Protein AF-A0A2N2XH45-F1 (afdb_monomer_lite)

Secondary structure (DSSP, 8-state):
-HHHHHHHHHHHHHHHHTS---SHHHHHHHHHHHHHHHH-----EEEEETTTTEEEESSHHHHHHHHHHHH--STTHHHHHHHHHHHHHHHHHHHHHHHH-TTS-HHHHHHHHHHSHHHHHTTTSSSHHHHHHHHHHHHHHHHHHHH--TT--S-HHHHHHHHHHHHHHHHTT-GGGGGGHHHHHHTT-

Foldseek 3Di:
DVVLLVVLLVVLQVLLVPDDQPDPQSVQLLVLQVCCQPVVDQSQFGDADVPPRHTQGDRLSNCLNNVQCVVPVDSCRSLNSLSVLLSVLLVVLLVQVCQVCVVDDSSCSSCCSSPPPCCSVQSRGSGLVSVLSSLVSQLVLLLVLLVDVGPRPDPPVCSLVSNVVSLVSNSRRDPCSVVSVVSSVVSVD

Radius of gyration: 17.22 Å; chains: 1; bounding box: 44×32×47 Å

Sequence (189 aa):
MVLILAGLFLFRVVYGLCSEFWFEDELQIYLIGLKYYTTGLWPYYGPDVVYTQTQIPGALQGLLAGGPFIAWAAPESPILLVNILSFGSLCLFGWYISRRFPTFPKWMIYGWLMMAPWTINYGTRVVNPSYVIIFAIPFFVGFIDLYTNKCRLIPRQLVFFVLGLMLTLIMQLHLSWVLLVPFAGYAFL

Structure (mmCIF, N/CA/C/O backbone):
data_AF-A0A2N2XH45-F1
#
_entry.id   AF-A0A2N2XH45-F1
#
loop_
_atom_site.group_PDB
_atom_site.id
_atom_site.type_symbol
_atom_site.label_atom_id
_atom_site.label_alt_id
_atom_site.label_comp_id
_atom_site.label_asym_id
_atom_site.label_entity_id
_atom_site.label_seq_id
_atom_site.pdbx_PDB_ins_code
_atom_site.Cartn_x
_atom_site.Cartn_y
_atom_site.Cartn_z
_atom_site.occupancy
_atom_site.B_iso_or_equiv
_atom_site.auth_seq_id
_atom_site.auth_comp_id
_atom_site.auth_asym_id
_atom_site.auth_atom_id
_atom_site.pdbx_PDB_model_num
ATOM 1 N N . MET A 1 1 ? -19.771 12.477 0.586 1.00 92.56 1 MET A N 1
ATOM 2 C CA . MET A 1 1 ? -18.587 11.619 0.834 1.00 92.56 1 MET A CA 1
ATOM 3 C C . MET A 1 1 ? -18.007 11.071 -0.462 1.00 92.56 1 MET A C 1
ATOM 5 O O . MET A 1 1 ? -16.844 11.325 -0.714 1.00 92.56 1 MET A O 1
ATOM 9 N N . VAL A 1 2 ? -18.796 10.393 -1.303 1.00 94.25 2 VAL A N 1
ATOM 10 C CA . VAL A 1 2 ? -18.315 9.815 -2.577 1.00 94.25 2 VAL A CA 1
ATOM 11 C C . VAL A 1 2 ? -17.605 10.840 -3.468 1.00 94.25 2 VAL A C 1
ATOM 13 O O . VAL A 1 2 ? -16.477 10.595 -3.867 1.00 94.25 2 VAL A O 1
ATOM 16 N N . LEU A 1 3 ? -18.201 12.017 -3.695 1.00 96.44 3 LEU A N 1
ATOM 17 C CA . LEU A 1 3 ? -17.573 13.078 -4.500 1.00 96.44 3 LEU A CA 1
ATOM 18 C C . LEU A 1 3 ? -16.231 13.561 -3.924 1.00 96.44 3 LEU A C 1
ATOM 20 O O . LEU A 1 3 ? -15.294 13.797 -4.675 1.00 96.44 3 LEU A O 1
ATOM 24 N N . ILE A 1 4 ? -16.121 13.656 -2.594 1.00 95.44 4 ILE A N 1
ATOM 25 C CA . ILE A 1 4 ? -14.872 14.040 -1.917 1.00 95.44 4 ILE A CA 1
ATOM 26 C C . ILE A 1 4 ? -13.812 12.961 -2.140 1.00 95.44 4 ILE A C 1
ATOM 28 O O . ILE A 1 4 ? -12.691 13.272 -2.511 1.00 95.44 4 ILE A O 1
ATOM 32 N N . LEU A 1 5 ? -14.174 11.691 -1.949 1.00 97.50 5 LEU A N 1
ATOM 33 C CA . LEU A 1 5 ? -13.270 10.563 -2.162 1.00 97.50 5 LEU A CA 1
ATOM 34 C C . LEU A 1 5 ? -12.813 10.464 -3.621 1.00 97.50 5 LEU A C 1
ATOM 36 O O . LEU A 1 5 ? -11.628 10.265 -3.860 1.00 97.50 5 LEU A O 1
ATOM 40 N N . ALA A 1 6 ? -13.716 10.668 -4.581 1.00 98.00 6 ALA A N 1
ATOM 41 C CA . ALA A 1 6 ? -13.376 10.707 -6.000 1.00 98.00 6 ALA A CA 1
ATOM 42 C C . ALA A 1 6 ? -12.419 11.867 -6.321 1.00 98.00 6 ALA A C 1
ATOM 44 O O . ALA A 1 6 ? -11.404 11.655 -6.976 1.00 98.00 6 ALA A O 1
ATOM 45 N N . GLY A 1 7 ? -12.691 13.071 -5.805 1.00 98.06 7 GLY A N 1
ATOM 46 C CA . GLY A 1 7 ? -11.803 14.224 -5.970 1.00 98.06 7 GLY A CA 1
ATOM 47 C C . GLY A 1 7 ? -10.420 14.002 -5.353 1.00 98.06 7 GLY A C 1
ATOM 48 O O . GLY A 1 7 ? -9.412 14.275 -5.998 1.00 98.06 7 GLY A O 1
ATOM 49 N N . LEU A 1 8 ? -10.357 13.438 -4.142 1.00 97.69 8 LEU A N 1
ATOM 50 C CA . LEU A 1 8 ? -9.101 13.088 -3.472 1.00 97.69 8 LEU A CA 1
ATOM 51 C C . LEU A 1 8 ? -8.324 12.017 -4.240 1.00 97.69 8 LEU A C 1
ATOM 53 O O . LEU A 1 8 ? -7.106 12.116 -4.352 1.00 97.69 8 LEU A O 1
ATOM 57 N N . PHE A 1 9 ? -9.010 11.010 -4.780 1.00 98.12 9 PHE A N 1
ATOM 58 C CA . PHE A 1 9 ? -8.381 9.985 -5.605 1.00 98.12 9 PHE A CA 1
ATOM 59 C C . PHE A 1 9 ? -7.775 10.583 -6.878 1.00 98.12 9 PHE A C 1
ATOM 61 O O . PHE A 1 9 ? -6.593 10.378 -7.138 1.00 98.12 9 PHE A O 1
ATOM 68 N N . LEU A 1 10 ? -8.551 11.374 -7.627 1.00 98.12 10 LEU A N 1
ATOM 69 C CA . LEU A 1 10 ? -8.075 12.042 -8.841 1.00 98.12 10 LEU A CA 1
ATOM 70 C C . LEU A 1 10 ? -6.888 12.959 -8.548 1.00 98.12 10 LEU A C 1
ATOM 72 O O . LEU A 1 10 ? -5.886 12.908 -9.254 1.00 98.12 10 LEU A O 1
ATOM 76 N N . PHE A 1 11 ? -6.968 13.746 -7.476 1.00 97.62 11 PHE A N 1
ATOM 77 C CA . PHE A 1 11 ? -5.871 14.606 -7.047 1.00 97.62 11 PHE A CA 1
ATOM 78 C C . PHE A 1 11 ? -4.594 13.807 -6.753 1.00 97.62 11 PHE A C 1
ATOM 80 O O . PHE A 1 11 ? -3.522 14.176 -7.223 1.00 97.62 11 PHE A O 1
ATOM 87 N N . ARG A 1 12 ? -4.703 12.692 -6.021 1.00 97.06 12 ARG A N 1
ATOM 88 C CA . ARG A 1 12 ? -3.564 11.813 -5.705 1.00 97.06 12 ARG A CA 1
ATOM 89 C C . ARG A 1 12 ? -2.944 11.198 -6.957 1.00 97.06 12 ARG A C 1
ATOM 91 O O . ARG A 1 12 ? -1.725 11.215 -7.087 1.00 97.06 12 ARG A O 1
ATOM 98 N N . VAL A 1 13 ? -3.773 10.728 -7.890 1.00 97.81 13 VAL A N 1
ATOM 99 C CA . VAL A 1 13 ? -3.312 10.189 -9.177 1.00 97.81 13 VAL A CA 1
ATOM 100 C C . VAL A 1 13 ? -2.556 11.254 -9.964 1.00 97.81 13 VAL A C 1
ATOM 102 O O . VAL A 1 13 ? -1.424 11.010 -10.367 1.00 97.81 13 VAL A O 1
ATOM 105 N N . VAL A 1 14 ? -3.133 12.448 -10.133 1.00 97.69 14 VAL A N 1
ATOM 106 C CA . VAL A 1 14 ? -2.471 13.557 -10.839 1.00 97.69 14 VAL A CA 1
ATOM 107 C C . VAL A 1 14 ? -1.159 13.933 -10.150 1.00 97.69 14 VAL A C 1
ATOM 109 O O . VAL A 1 14 ? -0.143 14.082 -10.817 1.00 97.69 14 VAL A O 1
ATOM 112 N N . TYR A 1 15 ? -1.144 14.014 -8.818 1.00 96.81 15 TYR A N 1
ATOM 113 C CA . TYR A 1 15 ? 0.076 14.298 -8.063 1.00 96.81 15 TYR A CA 1
ATOM 114 C C . TYR A 1 15 ? 1.170 13.245 -8.298 1.00 96.81 15 TYR A C 1
ATOM 116 O O . TYR A 1 15 ? 2.330 13.599 -8.503 1.00 96.81 15 TYR A O 1
ATOM 124 N N . GLY A 1 16 ? 0.814 11.957 -8.273 1.00 95.88 16 GLY A N 1
ATOM 125 C CA . GLY A 1 16 ? 1.750 10.862 -8.524 1.00 95.88 16 GLY A CA 1
ATOM 126 C C . GLY A 1 16 ? 2.310 10.891 -9.946 1.00 95.88 16 GLY A C 1
ATOM 127 O O . GLY A 1 16 ? 3.515 10.770 -10.127 1.00 95.88 16 GLY A O 1
ATOM 128 N N . LEU A 1 17 ? 1.453 11.127 -10.945 1.00 96.12 17 LEU A N 1
ATOM 129 C CA . LEU A 1 17 ? 1.849 11.231 -12.356 1.00 96.12 17 LEU A CA 1
ATOM 130 C C . LEU A 1 17 ? 2.740 12.447 -12.642 1.00 96.12 17 LEU A C 1
ATOM 132 O O . LEU A 1 17 ? 3.578 12.395 -13.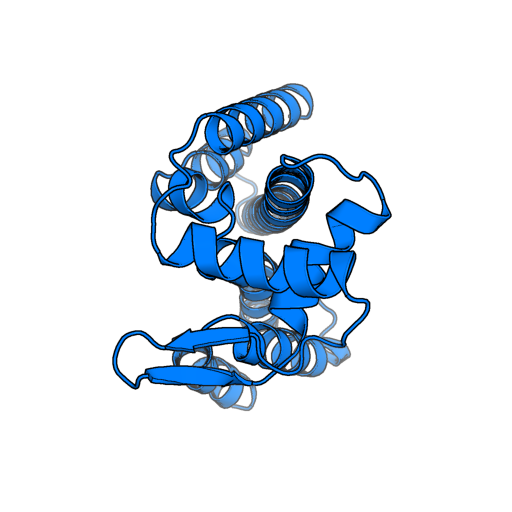536 1.00 96.12 17 LEU A O 1
ATOM 136 N N . CYS A 1 18 ? 2.564 13.537 -11.895 1.00 95.56 18 CYS A N 1
ATOM 137 C CA . CYS A 1 18 ? 3.370 14.752 -12.027 1.00 95.56 18 CYS A CA 1
ATOM 138 C C . CYS A 1 18 ? 4.575 14.797 -11.073 1.00 95.56 18 CYS A C 1
ATOM 140 O O . CYS A 1 18 ? 5.284 15.802 -11.046 1.00 95.56 18 CYS A O 1
ATOM 142 N N . SER A 1 19 ? 4.794 13.761 -10.260 1.00 92.38 19 SER A N 1
ATOM 143 C CA . SER A 1 19 ? 5.944 13.700 -9.359 1.00 92.38 19 SER A CA 1
ATOM 144 C C . SER A 1 19 ? 7.219 13.341 -10.116 1.00 92.38 19 SER A C 1
ATOM 146 O O . SER A 1 19 ? 7.198 12.577 -11.078 1.00 92.38 19 SER A O 1
ATOM 148 N N . GLU A 1 20 ? 8.347 13.864 -9.643 1.00 89.00 20 GLU A N 1
ATOM 149 C CA . GLU A 1 20 ? 9.658 13.436 -10.122 1.00 89.00 20 GLU A CA 1
ATOM 150 C C . GLU A 1 20 ? 9.859 11.936 -9.877 1.00 89.00 20 GLU A C 1
ATOM 152 O O . GLU A 1 20 ? 9.524 11.415 -8.813 1.00 89.00 20 GLU A O 1
ATOM 157 N N . PHE A 1 21 ? 10.407 11.260 -10.883 1.00 87.62 21 PHE A N 1
ATOM 158 C CA . PHE A 1 21 ? 10.578 9.807 -10.915 1.00 87.62 21 PHE A CA 1
ATOM 159 C C . PHE A 1 21 ? 12.060 9.382 -10.972 1.00 87.62 21 PHE A C 1
ATOM 161 O O . PHE A 1 21 ? 12.390 8.207 -10.888 1.00 87.62 21 PHE A O 1
ATOM 168 N N . TRP A 1 22 ? 12.978 10.339 -11.110 1.00 85.44 22 TRP A N 1
ATOM 169 C CA . TRP A 1 22 ? 14.389 10.079 -11.423 1.00 85.44 22 TRP A CA 1
ATOM 170 C C . TRP A 1 22 ? 15.284 9.857 -10.198 1.00 85.44 22 TRP A C 1
ATOM 172 O O . TRP A 1 22 ? 16.506 9.874 -10.320 1.00 85.44 22 TRP A O 1
ATOM 182 N N . PHE A 1 23 ? 14.688 9.670 -9.025 1.00 90.12 23 PHE A N 1
ATOM 183 C CA . PHE A 1 23 ? 15.413 9.306 -7.814 1.00 90.12 23 PHE A CA 1
ATOM 184 C C . PHE A 1 23 ? 15.750 7.808 -7.817 1.00 90.12 23 PHE A C 1
ATOM 186 O O . PHE A 1 23 ? 15.116 7.011 -8.511 1.00 90.12 23 PHE A O 1
ATOM 193 N N . GLU A 1 24 ? 16.787 7.437 -7.064 1.00 90.38 24 GLU A N 1
ATOM 194 C CA . GLU A 1 24 ? 17.351 6.082 -7.082 1.00 90.38 24 GLU A CA 1
ATOM 195 C C . GLU A 1 24 ? 16.318 5.011 -6.694 1.00 90.38 24 GLU A C 1
ATOM 197 O O . GLU A 1 24 ? 16.193 4.008 -7.400 1.00 90.38 24 GLU A O 1
ATOM 202 N N . ASP A 1 25 ? 15.533 5.253 -5.640 1.00 90.75 25 ASP A N 1
ATOM 203 C CA . ASP A 1 25 ? 14.528 4.309 -5.132 1.00 90.75 25 ASP A CA 1
ATOM 204 C C . ASP A 1 25 ? 13.378 4.098 -6.136 1.00 90.75 25 ASP A C 1
ATOM 206 O O . ASP A 1 25 ? 13.019 2.959 -6.457 1.00 90.75 25 ASP A O 1
ATOM 210 N N . GLU A 1 26 ? 12.814 5.190 -6.667 1.00 94.38 26 GLU A N 1
ATOM 211 C CA . GLU A 1 26 ? 11.761 5.179 -7.689 1.00 94.38 26 GLU A CA 1
ATOM 212 C C . GLU A 1 26 ? 12.190 4.382 -8.924 1.00 94.38 26 GLU A C 1
ATOM 214 O O . GLU A 1 26 ? 11.472 3.487 -9.394 1.00 94.38 26 GLU A O 1
ATOM 219 N N . LEU A 1 27 ? 13.381 4.701 -9.440 1.00 94.81 27 LEU A N 1
ATOM 220 C CA . LEU A 1 27 ? 13.924 4.083 -10.638 1.00 94.81 27 LEU A CA 1
ATOM 221 C C . LEU A 1 27 ? 14.171 2.593 -10.411 1.00 94.81 27 LEU A C 1
ATOM 223 O O . LEU A 1 27 ? 13.763 1.764 -11.227 1.00 94.81 27 LEU A O 1
ATOM 227 N N . GLN A 1 28 ? 14.808 2.237 -9.299 1.00 94.69 28 GLN A N 1
ATOM 228 C CA . GLN A 1 28 ? 15.125 0.854 -8.973 1.00 94.69 28 GLN A CA 1
ATOM 229 C C . GLN A 1 28 ? 13.866 -0.009 -8.897 1.00 94.69 28 GLN A C 1
ATOM 231 O O . GLN A 1 28 ? 13.797 -1.054 -9.549 1.00 94.69 28 GLN A O 1
ATOM 236 N N . ILE A 1 29 ? 12.849 0.414 -8.143 1.00 95.75 29 ILE A N 1
ATOM 237 C CA . ILE A 1 29 ? 11.625 -0.380 -7.981 1.00 95.75 29 ILE A CA 1
ATOM 238 C C . ILE A 1 29 ? 10.920 -0.583 -9.311 1.00 95.75 29 ILE A C 1
ATOM 240 O O . ILE A 1 29 ? 10.476 -1.692 -9.630 1.00 95.75 29 ILE A O 1
ATOM 244 N N . TYR A 1 30 ? 10.816 0.485 -10.093 1.00 96.81 30 TYR A N 1
ATOM 245 C CA . TYR A 1 30 ? 10.208 0.415 -11.405 1.00 96.81 30 TYR A CA 1
ATOM 246 C C . TYR A 1 30 ? 10.968 -0.542 -12.326 1.00 96.81 30 TYR A C 1
ATOM 248 O O . TYR A 1 30 ? 10.345 -1.363 -12.997 1.00 96.81 30 TYR A O 1
ATOM 256 N N . LEU A 1 31 ? 12.304 -0.497 -12.324 1.00 96.06 31 LEU A N 1
ATOM 257 C CA . LEU A 1 31 ? 13.139 -1.382 -13.137 1.00 96.06 31 LEU A CA 1
ATOM 258 C C . LEU A 1 31 ? 13.036 -2.849 -12.709 1.00 96.06 31 LEU A C 1
ATOM 260 O O . LEU A 1 31 ? 13.036 -3.719 -13.579 1.00 96.06 31 LEU A O 1
ATOM 264 N N . ILE A 1 32 ? 12.886 -3.147 -11.414 1.00 95.88 32 ILE A N 1
ATOM 265 C CA . ILE A 1 32 ? 12.612 -4.517 -10.944 1.00 95.88 32 ILE A CA 1
ATOM 266 C C . ILE A 1 32 ? 11.303 -5.031 -11.568 1.00 95.88 32 ILE A C 1
ATOM 268 O O . ILE A 1 32 ? 11.266 -6.139 -12.112 1.00 95.88 32 ILE A O 1
ATOM 272 N N . GLY A 1 33 ? 10.243 -4.217 -11.541 1.00 96.88 33 GLY A N 1
ATOM 273 C CA . GLY A 1 33 ? 8.955 -4.552 -12.154 1.00 96.88 33 GLY A CA 1
ATOM 274 C C . GLY A 1 33 ? 9.024 -4.679 -13.678 1.00 96.88 33 GLY A C 1
ATOM 275 O O . GLY A 1 33 ? 8.523 -5.651 -14.248 1.00 96.88 33 GLY A O 1
ATOM 276 N N . LEU A 1 34 ? 9.692 -3.736 -14.345 1.00 97.50 34 LEU A N 1
ATOM 277 C CA . LEU A 1 34 ? 9.867 -3.732 -15.796 1.00 97.50 34 LEU A CA 1
ATOM 278 C C . LEU A 1 34 ? 10.689 -4.936 -16.267 1.00 97.50 34 LEU A C 1
ATOM 280 O O . LEU A 1 34 ? 10.353 -5.551 -17.278 1.00 97.50 34 LEU A O 1
ATOM 284 N N . LYS A 1 35 ? 11.735 -5.319 -15.526 1.00 97.25 35 LYS A N 1
ATOM 285 C CA . LYS A 1 35 ? 12.520 -6.529 -15.795 1.00 97.25 35 LYS A CA 1
ATOM 286 C C . LYS A 1 35 ? 11.642 -7.772 -15.711 1.00 97.25 35 LYS A C 1
ATOM 288 O O . LYS A 1 35 ? 11.673 -8.581 -16.636 1.00 97.25 35 LYS A O 1
ATOM 293 N N . TYR A 1 36 ? 10.849 -7.917 -14.647 1.00 97.00 36 TYR A N 1
ATOM 294 C CA . TYR A 1 36 ? 9.900 -9.029 -14.517 1.00 97.00 36 TYR A CA 1
ATOM 295 C C . TYR A 1 36 ? 8.958 -9.098 -15.729 1.00 97.00 36 TYR A C 1
ATOM 297 O O . TYR A 1 36 ? 8.865 -10.142 -16.372 1.00 97.00 36 TYR A O 1
ATOM 305 N N . TYR A 1 37 ? 8.340 -7.972 -16.096 1.00 97.88 37 TYR A N 1
ATOM 306 C CA . TYR A 1 37 ? 7.407 -7.898 -17.221 1.00 97.88 37 TYR A CA 1
ATOM 307 C C . TYR A 1 37 ? 8.056 -8.224 -18.578 1.00 97.88 37 TYR A C 1
ATOM 309 O O . TYR A 1 37 ? 7.513 -9.005 -19.355 1.00 97.88 37 TYR A O 1
ATOM 317 N N . THR A 1 38 ? 9.224 -7.651 -18.869 1.00 98.00 38 THR A N 1
ATOM 318 C CA . THR A 1 38 ? 9.863 -7.758 -20.195 1.00 98.00 38 THR A CA 1
ATOM 319 C C . THR A 1 38 ? 10.618 -9.064 -20.415 1.00 98.00 38 THR A C 1
ATOM 321 O O . THR A 1 38 ? 10.765 -9.496 -21.555 1.00 98.00 38 THR A O 1
ATOM 324 N N . THR A 1 39 ? 11.107 -9.698 -19.348 1.00 97.50 39 THR A N 1
ATOM 325 C CA . THR A 1 39 ? 11.919 -10.922 -19.453 1.00 97.50 39 THR A CA 1
ATOM 326 C C . THR A 1 39 ? 11.157 -12.188 -19.079 1.00 97.50 39 THR A C 1
ATOM 328 O O . THR A 1 39 ? 11.622 -13.285 -19.378 1.00 97.50 39 THR A O 1
ATOM 331 N N . GLY A 1 40 ? 10.019 -12.063 -18.388 1.00 94.19 40 GLY A N 1
ATOM 332 C CA . GLY A 1 40 ? 9.300 -13.197 -17.803 1.00 94.19 40 GLY A CA 1
ATOM 333 C C . GLY A 1 40 ? 10.053 -13.890 -16.659 1.00 94.19 40 GLY A C 1
ATOM 334 O O . GLY A 1 40 ? 9.588 -14.912 -16.154 1.00 94.19 40 GLY A O 1
ATOM 335 N N . LEU A 1 41 ? 11.211 -13.365 -16.239 1.00 95.69 41 LEU A N 1
ATOM 336 C CA . LEU A 1 41 ? 11.995 -13.924 -15.142 1.00 95.69 41 LEU A CA 1
ATOM 337 C C . LEU A 1 41 ? 11.342 -13.600 -13.803 1.00 95.69 41 LEU A C 1
ATOM 339 O O . LEU A 1 41 ? 11.041 -12.443 -13.514 1.00 95.69 41 LEU A O 1
ATOM 343 N N . TRP A 1 42 ? 11.202 -14.614 -12.952 1.00 96.50 42 TRP A N 1
ATOM 344 C CA . TRP A 1 42 ? 10.680 -14.431 -11.603 1.00 96.50 42 TRP A CA 1
ATOM 345 C C . TRP A 1 42 ? 11.562 -13.461 -10.789 1.00 96.50 42 TRP A C 1
ATOM 347 O O . TRP A 1 42 ? 12.783 -13.653 -10.731 1.00 96.50 42 TRP A O 1
ATOM 357 N N . PRO A 1 43 ? 10.990 -12.428 -10.140 1.00 95.50 43 PRO A N 1
ATOM 358 C CA . PRO A 1 43 ? 11.771 -11.475 -9.365 1.00 95.50 43 PRO A CA 1
ATOM 359 C C . PRO A 1 43 ? 12.095 -12.088 -8.000 1.00 95.50 43 PRO A C 1
ATOM 361 O O . PRO A 1 43 ? 11.337 -11.946 -7.060 1.00 95.50 43 PRO A O 1
ATOM 364 N N . TYR A 1 44 ? 13.199 -12.819 -7.859 1.00 93.38 44 TYR A N 1
ATOM 365 C CA . TYR A 1 44 ? 13.550 -13.447 -6.570 1.00 93.38 44 TYR A CA 1
ATOM 366 C C . TYR A 1 44 ? 13.918 -12.440 -5.466 1.00 93.38 44 TYR A C 1
ATOM 368 O O . TYR A 1 44 ? 13.826 -12.763 -4.278 1.00 93.38 44 TYR A O 1
ATOM 376 N N . TYR A 1 45 ? 14.321 -11.233 -5.862 1.00 93.56 45 TYR A N 1
ATOM 377 C CA . TYR A 1 45 ? 14.790 -10.174 -4.980 1.00 93.56 45 TYR A CA 1
ATOM 378 C C . TYR A 1 45 ? 13.989 -8.891 -5.200 1.00 93.56 45 TYR A C 1
ATOM 380 O O . TYR A 1 45 ? 13.567 -8.581 -6.319 1.00 93.56 45 TYR A O 1
ATOM 388 N N . GLY A 1 46 ? 13.784 -8.174 -4.102 1.00 92.00 46 GLY A N 1
ATOM 389 C CA . GLY A 1 46 ? 13.149 -6.874 -4.031 1.00 92.00 46 GLY A CA 1
ATOM 390 C C . GLY A 1 46 ? 14.170 -5.729 -4.091 1.00 92.00 46 GLY A C 1
ATOM 391 O O . GLY A 1 46 ? 15.217 -5.874 -4.718 1.00 92.00 46 GLY A O 1
ATOM 392 N N . PRO A 1 47 ? 13.853 -4.584 -3.464 1.00 91.25 47 PRO A N 1
ATOM 393 C CA . PRO A 1 47 ? 14.673 -3.371 -3.488 1.00 91.25 47 PRO A CA 1
ATOM 394 C C . PRO A 1 47 ? 16.063 -3.556 -2.891 1.00 91.25 47 PRO A C 1
ATOM 396 O O . PRO A 1 47 ? 16.254 -4.403 -2.008 1.00 91.25 47 PRO A O 1
ATOM 399 N N . ASP A 1 48 ? 17.006 -2.713 -3.311 1.00 90.75 48 ASP A N 1
ATOM 400 C CA . ASP A 1 48 ? 18.334 -2.702 -2.706 1.00 90.75 48 ASP A CA 1
ATOM 401 C C . ASP A 1 48 ? 18.281 -2.046 -1.324 1.00 90.75 48 ASP A C 1
ATOM 403 O O . ASP A 1 48 ? 17.447 -1.197 -1.004 1.00 90.75 48 ASP A O 1
ATOM 407 N N . VAL A 1 49 ? 19.223 -2.448 -0.486 1.00 86.44 49 VAL A N 1
ATOM 408 C CA . VAL A 1 49 ? 19.499 -1.841 0.804 1.00 86.44 49 VAL A CA 1
ATOM 409 C C . VAL A 1 49 ? 20.721 -0.952 0.624 1.00 86.44 49 VAL A C 1
ATOM 411 O O . VAL A 1 49 ? 21.855 -1.436 0.584 1.00 86.44 49 VAL A O 1
ATOM 414 N N . VAL A 1 50 ? 20.470 0.357 0.534 1.00 79.94 50 VAL A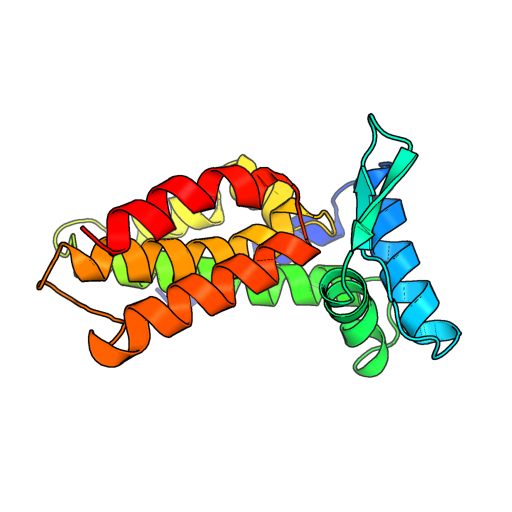 N 1
ATOM 415 C CA . VAL A 1 50 ? 21.460 1.399 0.196 1.00 79.94 50 VAL A CA 1
ATOM 416 C C . VAL A 1 50 ? 22.774 1.242 0.971 1.00 79.94 50 VAL A C 1
ATOM 418 O O . VAL A 1 50 ? 23.857 1.318 0.399 1.00 79.94 50 VAL A O 1
ATOM 421 N N . TYR A 1 51 ? 22.699 0.963 2.274 1.00 77.25 51 TYR A N 1
ATOM 422 C CA . TYR A 1 51 ? 23.874 0.940 3.152 1.00 77.25 51 TYR A CA 1
ATOM 423 C C . TYR A 1 51 ? 24.673 -0.366 3.143 1.00 77.25 51 TYR A C 1
ATOM 425 O O . TYR A 1 51 ? 25.792 -0.387 3.652 1.00 77.25 51 TYR A O 1
ATOM 433 N N . THR A 1 52 ? 24.116 -1.459 2.622 1.00 83.38 52 THR A N 1
ATOM 434 C CA . THR A 1 52 ? 24.747 -2.788 2.698 1.00 83.38 52 THR A CA 1
ATOM 435 C C . THR A 1 52 ? 25.058 -3.388 1.337 1.00 83.38 52 THR A C 1
ATOM 437 O O . THR A 1 52 ? 25.661 -4.454 1.298 1.00 83.38 52 THR A O 1
ATOM 440 N N . GLN A 1 53 ? 24.679 -2.727 0.234 1.00 84.81 53 GLN A N 1
ATOM 441 C CA . GLN A 1 53 ? 24.843 -3.253 -1.131 1.00 84.81 53 GLN A CA 1
ATOM 442 C C . GLN A 1 53 ? 24.225 -4.654 -1.296 1.00 84.81 53 GLN A C 1
ATOM 444 O O . GLN A 1 53 ? 24.719 -5.501 -2.038 1.00 84.81 53 GLN A O 1
ATOM 449 N N . THR A 1 54 ? 23.145 -4.912 -0.561 1.00 90.50 54 THR A N 1
ATOM 450 C CA . THR A 1 54 ? 22.367 -6.154 -0.625 1.00 90.50 54 THR A CA 1
ATOM 451 C C . THR A 1 54 ? 20.959 -5.859 -1.123 1.00 90.50 54 THR A C 1
ATOM 453 O O . THR A 1 54 ? 20.591 -4.701 -1.283 1.00 90.50 54 THR A O 1
ATOM 456 N N . GLN A 1 55 ? 20.152 -6.898 -1.343 1.00 92.12 55 GLN A N 1
ATOM 457 C CA . GLN A 1 55 ? 18.746 -6.763 -1.724 1.00 92.12 55 GLN A CA 1
ATOM 458 C C . GLN A 1 55 ? 17.836 -7.397 -0.678 1.00 92.12 55 GLN A C 1
ATOM 460 O O . GLN A 1 55 ? 18.199 -8.389 -0.035 1.00 92.12 55 GLN A O 1
ATOM 465 N N . ILE A 1 56 ? 16.638 -6.843 -0.523 1.00 94.44 56 ILE A N 1
ATOM 466 C CA . ILE A 1 56 ? 15.592 -7.448 0.301 1.00 94.44 56 ILE A CA 1
ATOM 467 C C . ILE A 1 56 ? 15.121 -8.736 -0.393 1.00 94.44 56 ILE A C 1
ATOM 469 O O . ILE A 1 56 ? 14.800 -8.704 -1.581 1.00 94.44 56 ILE A O 1
ATOM 473 N N . PRO A 1 57 ? 15.071 -9.888 0.295 1.00 93.38 57 PRO A N 1
ATOM 474 C CA . PRO A 1 57 ? 14.599 -11.123 -0.319 1.00 93.38 57 PRO A CA 1
ATOM 475 C C . PRO A 1 57 ? 13.082 -11.092 -0.542 1.00 93.38 57 PRO A C 1
ATOM 477 O O . PRO A 1 57 ? 12.326 -10.646 0.323 1.00 93.38 57 PRO A O 1
ATOM 480 N N . GLY A 1 58 ? 12.632 -11.650 -1.667 1.00 94.44 58 GLY A N 1
ATOM 481 C CA . GLY A 1 58 ? 11.214 -11.840 -1.963 1.00 94.44 58 GLY A CA 1
ATOM 482 C C . GLY A 1 58 ? 10.746 -11.149 -3.238 1.00 94.44 58 GLY A C 1
ATOM 483 O O . GLY A 1 58 ? 11.323 -10.172 -3.706 1.00 94.44 58 GLY A O 1
ATOM 484 N N . ALA A 1 59 ? 9.658 -11.680 -3.793 1.00 97.00 59 ALA A N 1
ATOM 485 C CA . ALA A 1 59 ? 9.168 -11.307 -5.117 1.00 97.00 59 ALA A CA 1
ATOM 486 C C . ALA A 1 59 ? 8.142 -10.186 -5.122 1.00 97.00 59 ALA A C 1
ATOM 488 O O . ALA A 1 59 ? 7.860 -9.602 -6.170 1.00 97.00 59 ALA A O 1
ATOM 489 N N . LEU A 1 60 ? 7.571 -9.883 -3.959 1.00 97.62 60 LEU A N 1
ATOM 490 C CA . LEU A 1 60 ? 6.387 -9.044 -3.875 1.00 97.62 60 LEU A CA 1
ATOM 491 C C . LEU A 1 60 ? 6.587 -7.663 -4.507 1.00 97.62 60 LEU A C 1
ATOM 493 O O . LEU A 1 60 ? 5.699 -7.203 -5.219 1.00 97.62 60 LEU A O 1
ATOM 497 N N . GLN A 1 61 ? 7.745 -7.026 -4.311 1.00 96.94 61 GLN A N 1
ATOM 498 C CA . GLN A 1 61 ? 8.003 -5.714 -4.903 1.00 96.94 61 GLN A CA 1
ATOM 499 C C . GLN A 1 61 ? 7.965 -5.755 -6.436 1.00 96.94 61 GLN A C 1
ATOM 501 O O . GLN A 1 61 ? 7.308 -4.918 -7.052 1.00 96.94 61 GLN A O 1
ATOM 506 N N . GLY A 1 62 ? 8.640 -6.732 -7.049 1.00 96.50 62 GLY A N 1
ATOM 507 C CA . GLY A 1 62 ? 8.662 -6.889 -8.502 1.00 96.50 62 GLY A CA 1
ATOM 508 C C . GLY A 1 62 ? 7.299 -7.263 -9.073 1.00 96.50 62 GLY A C 1
ATOM 509 O O . GLY A 1 62 ? 6.912 -6.749 -10.118 1.00 96.50 62 GLY A O 1
ATOM 510 N N . LEU A 1 63 ? 6.528 -8.087 -8.358 1.00 97.62 63 LEU A N 1
ATOM 511 C CA . LEU A 1 63 ? 5.161 -8.437 -8.751 1.00 97.62 63 LEU A CA 1
ATOM 512 C C . LEU A 1 63 ? 4.213 -7.234 -8.677 1.00 97.62 63 LEU A C 1
ATOM 514 O O . LEU A 1 63 ? 3.405 -7.045 -9.582 1.00 97.62 63 LEU A O 1
ATOM 518 N N . LEU A 1 64 ? 4.314 -6.406 -7.634 1.00 97.75 64 LEU A N 1
ATOM 519 C CA . LEU A 1 64 ? 3.481 -5.210 -7.485 1.00 97.75 64 LEU A C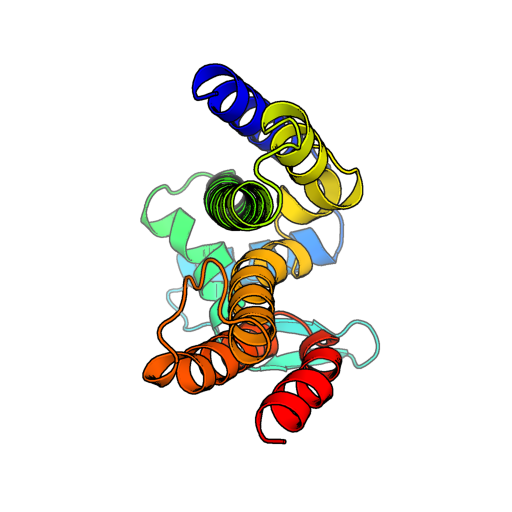A 1
ATOM 520 C C . LEU A 1 64 ? 3.874 -4.112 -8.478 1.00 97.75 64 LEU A C 1
ATOM 522 O O . LEU A 1 64 ? 2.997 -3.482 -9.055 1.00 97.75 64 LEU A O 1
ATOM 526 N N . ALA A 1 65 ? 5.168 -3.902 -8.719 1.00 97.31 65 ALA A N 1
ATOM 527 C CA . ALA A 1 65 ? 5.623 -2.912 -9.691 1.00 97.31 65 ALA A CA 1
ATOM 528 C C . ALA A 1 65 ? 5.401 -3.373 -11.142 1.00 97.31 65 ALA A C 1
ATOM 530 O O . ALA A 1 65 ? 5.071 -2.560 -11.998 1.00 97.31 65 ALA A O 1
ATOM 531 N N . GLY A 1 66 ? 5.574 -4.666 -11.432 1.00 97.31 66 GLY A N 1
ATOM 532 C CA . GLY A 1 66 ? 5.534 -5.199 -12.794 1.00 97.31 66 GLY A CA 1
ATOM 533 C C . GLY A 1 66 ? 4.187 -5.777 -13.234 1.00 97.31 66 GLY A C 1
ATOM 534 O O . GLY A 1 66 ? 3.872 -5.764 -14.421 1.00 97.31 66 GLY A O 1
ATOM 535 N N . GLY A 1 67 ? 3.359 -6.251 -12.299 1.00 96.81 67 GLY A N 1
ATOM 536 C CA . GLY A 1 67 ? 2.019 -6.778 -12.578 1.00 96.81 67 GLY A CA 1
ATOM 537 C C . GLY A 1 67 ? 1.108 -5.828 -13.374 1.00 96.81 67 GLY A C 1
ATOM 538 O O . GLY A 1 67 ? 0.435 -6.298 -14.293 1.00 96.81 67 GLY A O 1
ATOM 539 N N . PRO A 1 68 ? 1.102 -4.507 -13.105 1.00 97.94 68 PRO A N 1
ATOM 540 C CA . PRO A 1 68 ? 0.324 -3.533 -13.872 1.00 97.94 68 PRO A CA 1
ATOM 541 C C . PRO A 1 68 ? 0.613 -3.527 -15.371 1.00 97.94 68 PRO A C 1
ATOM 543 O O . PRO A 1 68 ? -0.329 -3.402 -16.150 1.00 97.94 68 PRO A O 1
ATOM 546 N N . PHE A 1 69 ? 1.865 -3.751 -15.784 1.00 98.25 69 PHE A N 1
ATOM 547 C CA . PHE A 1 69 ? 2.226 -3.78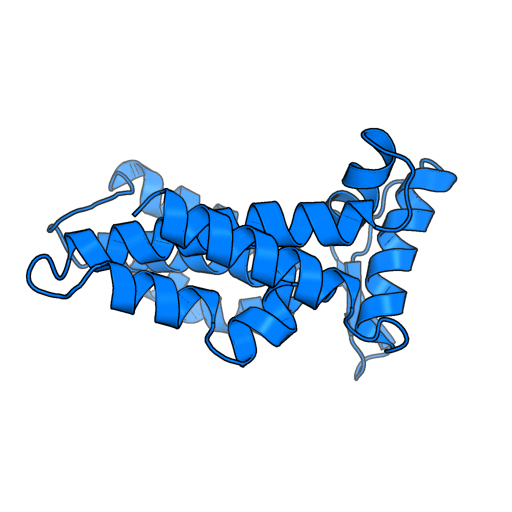5 -17.204 1.00 98.25 69 PHE A CA 1
ATOM 548 C C . PHE A 1 69 ? 1.549 -4.927 -17.966 1.00 98.25 69 PHE A C 1
ATOM 550 O O . PHE A 1 69 ? 1.273 -4.787 -19.154 1.00 98.25 69 PHE A O 1
ATOM 557 N N . ILE A 1 70 ? 1.243 -6.038 -17.287 1.00 96.81 70 ILE A N 1
ATOM 558 C CA . ILE A 1 70 ? 0.531 -7.179 -17.881 1.00 96.81 70 ILE A CA 1
ATOM 559 C C . ILE A 1 70 ? -0.905 -6.780 -18.240 1.00 96.81 70 ILE A C 1
ATOM 561 O O . ILE A 1 70 ? -1.422 -7.187 -19.278 1.00 96.81 70 ILE A O 1
ATOM 565 N N . ALA A 1 71 ? -1.553 -5.984 -17.386 1.00 96.06 71 ALA A N 1
ATOM 566 C CA . ALA A 1 71 ? -2.907 -5.496 -17.632 1.00 96.06 71 ALA A CA 1
ATOM 567 C C . ALA A 1 71 ? -2.921 -4.334 -18.636 1.00 96.06 71 ALA A C 1
ATOM 569 O O . ALA A 1 71 ? -3.808 -4.255 -19.484 1.00 96.06 71 ALA A O 1
ATOM 570 N N . TRP A 1 72 ? -1.946 -3.429 -18.534 1.00 98.00 72 TRP A N 1
ATOM 571 C CA . TRP A 1 72 ? -1.812 -2.274 -19.408 1.00 98.00 72 TRP A CA 1
ATOM 572 C C . TRP A 1 72 ? -0.344 -1.862 -19.529 1.00 98.00 72 TRP A C 1
ATOM 574 O O . TRP A 1 72 ? 0.239 -1.313 -18.597 1.00 98.00 72 TRP A O 1
ATOM 584 N N . ALA A 1 73 ? 0.245 -2.098 -20.701 1.00 97.06 73 ALA A N 1
ATOM 585 C CA . ALA A 1 73 ? 1.662 -1.871 -20.992 1.00 97.06 73 ALA A CA 1
ATOM 586 C C . ALA A 1 73 ? 2.027 -0.384 -21.193 1.00 97.06 73 ALA A C 1
ATOM 588 O O . ALA A 1 73 ? 2.723 -0.027 -22.141 1.00 97.06 73 ALA A O 1
ATOM 589 N N . ALA A 1 74 ? 1.533 0.490 -20.319 1.00 97.69 74 ALA A N 1
ATOM 590 C CA . ALA A 1 74 ? 1.882 1.903 -20.273 1.00 97.69 74 ALA A CA 1
ATOM 591 C C . ALA A 1 74 ? 2.843 2.185 -19.107 1.00 97.69 74 ALA A C 1
ATOM 593 O O . ALA A 1 74 ? 2.724 1.537 -18.056 1.00 97.69 74 ALA A O 1
ATOM 594 N N . PRO A 1 75 ? 3.770 3.151 -19.256 1.00 95.62 75 PRO A N 1
ATOM 595 C CA . PRO A 1 75 ? 4.742 3.483 -18.216 1.00 95.62 75 PRO A CA 1
ATOM 596 C C . PRO A 1 75 ? 4.087 3.969 -16.915 1.00 95.62 75 PRO A C 1
ATOM 598 O O . PRO A 1 75 ? 4.614 3.752 -15.831 1.00 95.62 75 PRO A O 1
ATOM 601 N N . GLU A 1 76 ? 2.898 4.560 -16.988 1.00 96.88 76 GLU A N 1
ATOM 602 C CA . GLU A 1 76 ? 2.150 5.060 -15.833 1.00 96.88 76 GLU A CA 1
ATOM 603 C C . GLU A 1 76 ? 1.460 3.949 -15.027 1.00 96.88 76 GLU A C 1
ATOM 605 O O . GLU A 1 76 ? 1.008 4.184 -13.902 1.00 96.88 76 GLU A O 1
ATOM 610 N N . SER A 1 77 ? 1.350 2.734 -15.574 1.00 97.62 77 SER A N 1
ATOM 611 C CA . SER A 1 77 ? 0.562 1.656 -14.965 1.00 97.62 77 SER A CA 1
ATOM 612 C C . SER A 1 77 ? 0.973 1.301 -13.521 1.00 97.62 77 SER A C 1
ATOM 614 O O . SER A 1 77 ? 0.064 1.111 -12.701 1.00 97.62 77 SER A O 1
ATOM 616 N N . PRO A 1 78 ? 2.266 1.298 -13.119 1.00 96.94 78 PRO A N 1
ATOM 617 C CA . PRO A 1 78 ? 2.639 1.040 -11.726 1.00 96.94 78 PRO A CA 1
ATOM 618 C C . PRO A 1 78 ? 2.225 2.176 -10.786 1.00 96.94 78 PRO A C 1
ATOM 620 O O . PRO A 1 78 ? 1.776 1.921 -9.668 1.00 96.94 78 PRO A O 1
ATOM 623 N N . ILE A 1 79 ? 2.295 3.429 -11.253 1.00 96.75 79 ILE A N 1
ATOM 624 C CA . ILE A 1 79 ? 1.853 4.610 -10.494 1.00 96.75 79 ILE A CA 1
ATOM 625 C C . ILE A 1 79 ? 0.347 4.516 -10.232 1.00 96.75 79 ILE A C 1
ATOM 627 O O . ILE A 1 79 ? -0.107 4.749 -9.106 1.00 96.75 79 ILE A O 1
ATOM 631 N N . LEU A 1 80 ? -0.436 4.129 -11.244 1.00 97.81 80 LEU A N 1
ATOM 632 C CA . LEU A 1 80 ? -1.877 3.939 -11.087 1.00 97.81 80 LEU A CA 1
ATOM 633 C C . LEU A 1 80 ? -2.199 2.834 -10.081 1.00 97.81 80 LEU A C 1
ATOM 635 O O . LEU A 1 80 ? -3.036 3.053 -9.204 1.00 97.81 80 LEU A O 1
ATOM 639 N N . LEU A 1 81 ? -1.523 1.680 -10.156 1.00 97.69 81 LEU A N 1
ATOM 640 C CA . LEU A 1 81 ? -1.747 0.601 -9.192 1.00 97.69 81 LEU A CA 1
ATOM 641 C C . LEU A 1 81 ? -1.441 1.062 -7.765 1.00 97.69 81 LEU A C 1
ATOM 643 O O . LEU A 1 81 ? -2.268 0.853 -6.877 1.00 97.69 81 LEU A O 1
ATOM 647 N N . VAL A 1 82 ? -0.294 1.713 -7.538 1.00 96.94 82 VAL A N 1
ATOM 648 C CA . VAL A 1 82 ? 0.064 2.247 -6.214 1.00 96.94 82 VAL A CA 1
ATOM 649 C C . VAL A 1 82 ? -1.025 3.173 -5.699 1.00 96.94 82 VAL A C 1
ATOM 651 O O . VAL A 1 82 ? -1.457 3.026 -4.558 1.00 96.94 82 VAL A O 1
ATOM 654 N N . ASN A 1 83 ? -1.508 4.094 -6.533 1.00 97.75 83 ASN A N 1
ATOM 655 C CA . ASN A 1 83 ? -2.557 5.026 -6.136 1.00 97.75 83 ASN A CA 1
ATOM 656 C C . ASN A 1 83 ? -3.872 4.313 -5.811 1.00 97.75 83 ASN A C 1
ATOM 658 O O . ASN A 1 83 ? -4.519 4.677 -4.833 1.00 97.75 83 ASN A O 1
ATOM 662 N N . ILE A 1 84 ? -4.256 3.285 -6.569 1.00 97.88 84 ILE A N 1
ATOM 663 C CA . ILE A 1 84 ? -5.457 2.480 -6.297 1.00 97.88 84 ILE A CA 1
ATOM 664 C C . ILE A 1 84 ? -5.321 1.743 -4.961 1.00 97.88 84 ILE A C 1
ATOM 666 O O . ILE A 1 84 ? -6.209 1.836 -4.109 1.00 97.88 84 ILE A O 1
ATOM 670 N N . LEU A 1 85 ? -4.211 1.032 -4.752 1.00 98.00 85 LEU A N 1
ATOM 671 C CA . LEU A 1 85 ? -4.005 0.219 -3.554 1.00 98.00 85 LEU A CA 1
ATOM 672 C C . LEU A 1 85 ? -3.817 1.082 -2.302 1.00 98.00 85 LEU A C 1
ATOM 674 O O . LEU A 1 85 ? -4.430 0.809 -1.266 1.00 98.00 85 LEU A O 1
ATOM 678 N N . SER A 1 86 ? -3.016 2.147 -2.388 1.00 97.56 86 SER A N 1
ATOM 679 C CA . SER A 1 86 ? -2.798 3.062 -1.266 1.00 97.56 86 SER A CA 1
ATOM 680 C C . SER A 1 86 ? -4.082 3.807 -0.912 1.00 97.56 86 SER A C 1
ATOM 682 O O . SER A 1 86 ? -4.433 3.888 0.265 1.00 97.56 86 SER A O 1
ATOM 684 N N . PHE A 1 87 ? -4.846 4.272 -1.905 1.00 97.88 87 PHE A N 1
ATOM 685 C CA . PHE A 1 87 ? -6.145 4.900 -1.680 1.00 97.88 87 PHE A CA 1
ATOM 686 C C . PHE A 1 87 ? -7.142 3.932 -1.039 1.00 97.88 87 PHE A C 1
ATOM 688 O O . PHE A 1 87 ? -7.820 4.305 -0.082 1.00 97.88 87 PHE A O 1
ATOM 695 N N . GLY A 1 88 ? -7.209 2.683 -1.509 1.00 97.81 88 GLY A N 1
ATOM 696 C CA . GLY A 1 88 ? -8.053 1.649 -0.909 1.00 97.81 88 GLY A CA 1
ATOM 697 C C . GLY A 1 88 ? -7.697 1.393 0.558 1.00 97.81 88 GLY A C 1
ATOM 698 O O . GLY A 1 88 ? -8.575 1.399 1.424 1.00 97.81 88 GLY A O 1
ATOM 699 N N . SER A 1 89 ? -6.403 1.263 0.855 1.00 97.62 89 SER A N 1
ATOM 700 C CA . SER A 1 89 ? -5.901 1.068 2.218 1.00 97.62 89 SER A CA 1
ATOM 701 C C . SER A 1 89 ? -6.206 2.267 3.130 1.00 97.62 89 SER A C 1
ATOM 703 O O . SER A 1 89 ? -6.715 2.118 4.241 1.00 97.62 89 SER A O 1
ATOM 705 N N . LEU A 1 90 ? -6.018 3.492 2.640 1.00 97.81 90 LEU A N 1
ATOM 706 C CA . LEU A 1 90 ? -6.373 4.708 3.378 1.00 97.81 90 LEU A CA 1
ATOM 707 C C . LEU A 1 90 ? -7.887 4.859 3.557 1.00 97.81 90 LEU A C 1
ATOM 709 O O . LEU A 1 90 ? -8.336 5.355 4.591 1.00 97.81 90 LEU A O 1
ATOM 713 N N . CYS A 1 91 ? -8.692 4.406 2.593 1.00 97.75 91 CYS A N 1
ATOM 714 C CA . CYS A 1 91 ? -10.144 4.378 2.734 1.00 97.75 91 CYS A CA 1
ATOM 715 C C . CYS A 1 91 ? -10.579 3.415 3.840 1.00 97.75 91 CYS A C 1
ATOM 717 O O . CYS A 1 91 ? -11.444 3.769 4.648 1.00 97.75 91 CYS A O 1
ATOM 719 N N . LEU A 1 92 ? -9.956 2.233 3.897 1.00 97.25 92 LEU A N 1
ATOM 720 C CA . LEU A 1 92 ? -10.146 1.262 4.971 1.00 97.25 92 LEU A CA 1
ATOM 721 C C . LEU A 1 92 ? -9.810 1.888 6.328 1.00 97.25 92 LEU A C 1
ATOM 723 O O . LEU A 1 92 ? -10.605 1.796 7.265 1.00 97.25 92 LEU A O 1
ATOM 727 N N . PHE A 1 93 ? -8.677 2.586 6.418 1.00 97.38 93 PHE A N 1
ATOM 728 C CA . PHE A 1 93 ? -8.257 3.227 7.659 1.00 97.38 93 PHE A CA 1
ATOM 729 C C . PHE A 1 93 ? -9.184 4.373 8.074 1.00 97.38 93 PHE A C 1
ATOM 731 O O . PHE A 1 93 ? -9.618 4.439 9.225 1.00 97.38 93 PHE A O 1
ATOM 738 N N . GLY A 1 94 ? -9.570 5.236 7.133 1.00 97.12 94 GLY A N 1
ATOM 739 C CA . GLY A 1 94 ? -10.515 6.322 7.385 1.00 97.12 94 GLY A CA 1
ATOM 740 C C . GLY A 1 94 ? -11.886 5.811 7.825 1.00 97.12 94 GLY A C 1
ATOM 741 O O . GLY A 1 94 ? -12.494 6.370 8.742 1.00 97.12 94 GLY A O 1
ATOM 742 N N . TRP A 1 95 ? -12.351 4.706 7.238 1.00 96.06 95 TRP A N 1
ATOM 743 C CA . TRP A 1 95 ? -13.585 4.040 7.653 1.00 96.06 95 TRP A CA 1
ATOM 744 C C . TRP A 1 95 ? -13.466 3.481 9.072 1.00 96.06 95 TRP A C 1
ATOM 746 O O . TRP A 1 95 ? -14.351 3.701 9.902 1.00 96.06 95 TRP A O 1
ATOM 756 N N . TYR A 1 96 ? -12.350 2.814 9.367 1.00 96.56 96 TYR A N 1
ATOM 757 C CA . TYR A 1 96 ? -12.067 2.241 10.676 1.00 96.56 96 TYR A CA 1
ATOM 758 C C . TYR A 1 96 ? -12.034 3.309 11.778 1.00 96.56 96 TYR A C 1
ATOM 760 O O . TYR A 1 96 ? -12.730 3.181 12.789 1.00 96.56 96 TYR A O 1
ATOM 768 N N . ILE A 1 97 ? -11.317 4.414 11.552 1.00 95.88 97 ILE A N 1
ATOM 769 C CA . ILE A 1 97 ? -11.277 5.563 12.469 1.00 95.88 97 ILE A CA 1
ATOM 770 C C . ILE A 1 97 ? -12.679 6.159 12.633 1.00 95.88 97 ILE A C 1
ATOM 772 O O . ILE A 1 97 ? -13.124 6.377 13.758 1.00 95.88 97 ILE A O 1
ATOM 776 N N . SER A 1 98 ? -13.416 6.354 11.535 1.00 95.81 98 SER A N 1
ATOM 777 C CA . SER A 1 98 ? -14.775 6.915 11.574 1.00 95.81 98 SER A CA 1
ATOM 778 C C . SER A 1 98 ? -15.751 6.069 12.399 1.00 95.81 98 SER A C 1
ATOM 780 O O . SER A 1 98 ? -16.688 6.610 12.981 1.00 95.81 98 SER A O 1
ATOM 782 N N . ARG A 1 99 ? -15.563 4.742 12.460 1.00 94.00 99 ARG A N 1
ATOM 783 C CA . ARG A 1 99 ? -16.371 3.862 13.323 1.00 94.00 99 ARG A CA 1
ATOM 784 C C . ARG A 1 99 ? -16.008 3.981 14.798 1.00 94.00 99 ARG A C 1
ATOM 786 O O . ARG A 1 99 ? -16.880 3.825 15.648 1.00 94.00 99 ARG A O 1
ATOM 793 N N . ARG A 1 100 ? -14.738 4.234 15.111 1.00 92.56 100 ARG A N 1
ATOM 794 C CA . ARG A 1 100 ? -14.264 4.399 16.493 1.00 92.56 100 ARG A CA 1
ATOM 795 C C . ARG A 1 100 ? -14.589 5.772 17.067 1.00 92.56 100 ARG A C 1
ATOM 797 O O . ARG A 1 100 ? -14.873 5.870 18.256 1.00 92.56 100 ARG A O 1
ATOM 804 N N . PHE A 1 101 ? -14.607 6.794 16.218 1.00 93.50 101 PHE A N 1
ATOM 805 C CA . PHE A 1 101 ? -14.880 8.181 16.588 1.00 93.50 101 PHE A CA 1
ATOM 806 C C . PHE A 1 101 ? -16.093 8.714 15.808 1.00 93.50 101 PHE A C 1
ATOM 808 O O . PHE A 1 101 ? -15.937 9.565 14.932 1.00 93.50 101 PHE A O 1
ATOM 815 N N . PRO A 1 102 ? -17.316 8.222 16.097 1.00 93.75 102 PRO A N 1
ATOM 816 C CA . PRO A 1 102 ? -18.509 8.531 15.301 1.00 93.75 102 PRO A CA 1
ATOM 817 C C . PRO A 1 102 ? -18.926 10.006 15.353 1.00 93.75 102 PRO A C 1
ATOM 819 O O . PRO A 1 102 ? -19.624 10.472 14.457 1.00 93.75 102 PRO A O 1
ATOM 822 N N . THR A 1 103 ? -18.507 10.741 16.385 1.00 96.12 103 THR A N 1
ATOM 823 C CA . THR A 1 103 ? -18.770 12.179 16.539 1.00 96.12 103 THR A CA 1
ATOM 824 C C . THR A 1 103 ? -17.844 13.048 15.691 1.00 96.12 103 THR A C 1
ATOM 826 O O . THR A 1 103 ? -18.129 14.225 15.484 1.00 96.12 103 THR A O 1
ATOM 829 N N . PHE A 1 104 ? -16.735 12.495 15.196 1.00 96.75 104 PHE A N 1
ATOM 830 C CA . PHE A 1 104 ? -15.733 13.262 14.474 1.00 96.75 104 PHE A CA 1
ATOM 831 C C . PHE A 1 104 ? -16.103 13.390 12.985 1.00 96.75 104 PHE A C 1
ATOM 833 O O . PHE A 1 104 ? -16.535 12.408 12.368 1.00 96.75 104 PHE A O 1
ATOM 840 N N . PRO A 1 105 ? -15.933 14.569 12.355 1.00 97.00 105 PRO A N 1
ATOM 841 C CA . PRO A 1 105 ? -16.330 14.760 10.965 1.00 97.00 105 PRO A CA 1
ATOM 842 C C . PRO A 1 105 ? -15.538 13.860 10.010 1.00 97.00 105 PRO A C 1
ATOM 844 O O . PRO A 1 105 ? -14.331 14.022 9.824 1.00 97.00 105 PRO A O 1
ATOM 847 N N . LYS A 1 106 ? -16.234 12.935 9.337 1.00 96.75 106 LYS A N 1
ATOM 848 C CA . LYS A 1 106 ? -15.606 11.976 8.411 1.00 96.75 106 LYS A CA 1
ATOM 849 C C . LYS A 1 106 ? -14.786 12.668 7.321 1.00 96.75 106 LYS A C 1
ATOM 851 O O . LYS A 1 106 ? -13.703 12.205 6.996 1.00 96.75 106 LYS A O 1
ATOM 856 N N . TRP A 1 107 ? -15.275 13.779 6.765 1.00 96.12 107 TRP A N 1
ATOM 857 C CA . TRP A 1 107 ? -14.566 14.497 5.698 1.00 96.12 107 TRP A CA 1
ATOM 858 C C . TRP A 1 107 ? -13.180 14.976 6.150 1.00 96.12 107 TRP A C 1
ATOM 860 O O . TRP A 1 107 ? -12.257 14.962 5.345 1.00 96.12 107 TRP A O 1
ATOM 870 N N . MET A 1 108 ? -13.021 15.322 7.432 1.00 97.06 108 MET A N 1
ATOM 871 C CA . MET A 1 108 ? -11.742 15.745 7.993 1.00 97.06 108 MET A CA 1
ATOM 872 C C . MET A 1 108 ? -10.803 14.552 8.190 1.00 97.06 108 MET A C 1
ATOM 874 O O . MET A 1 108 ? -9.625 14.660 7.875 1.00 97.06 108 MET A O 1
ATOM 878 N N . ILE A 1 109 ? -11.328 13.394 8.616 1.00 97.62 109 ILE A N 1
ATOM 879 C CA . ILE A 1 109 ? -10.560 12.138 8.704 1.00 97.62 109 ILE A CA 1
ATOM 880 C C . ILE A 1 109 ? -10.013 11.763 7.326 1.00 97.62 109 ILE A C 1
ATOM 882 O O . ILE A 1 109 ? -8.807 11.612 7.160 1.00 97.62 109 ILE A O 1
ATOM 886 N N . TYR A 1 110 ? -10.891 11.628 6.329 1.00 97.81 110 TYR A N 1
ATOM 887 C CA . TYR A 1 110 ? -10.478 11.236 4.981 1.00 97.81 110 TYR A CA 1
ATOM 888 C C . TYR A 1 110 ? -9.600 12.302 4.322 1.00 97.81 110 TYR A C 1
ATOM 890 O O . TYR A 1 110 ? -8.593 11.953 3.719 1.00 97.81 110 TYR A O 1
ATOM 898 N N . GLY A 1 111 ? -9.935 13.588 4.464 1.00 97.31 111 GLY A N 1
ATOM 899 C CA . GLY A 1 111 ? -9.128 14.684 3.931 1.00 97.31 111 GLY A CA 1
ATOM 900 C C . GLY A 1 111 ? -7.712 14.679 4.503 1.00 97.31 111 GLY A C 1
ATOM 901 O O . GLY A 1 111 ? -6.752 14.714 3.741 1.00 97.31 111 GLY A O 1
ATOM 902 N N . TRP A 1 112 ? -7.575 14.544 5.825 1.00 97.25 112 TRP A N 1
ATOM 903 C CA . TRP A 1 112 ? -6.271 14.463 6.477 1.00 97.25 112 TRP A CA 1
ATOM 904 C C . TRP A 1 112 ? -5.480 13.232 6.034 1.00 97.25 112 TRP A C 1
ATOM 906 O O . TRP A 1 112 ? -4.348 13.368 5.584 1.00 97.25 112 TRP A O 1
ATOM 916 N N . LEU A 1 113 ? -6.075 12.037 6.100 1.00 97.06 113 LEU A N 1
ATOM 917 C CA . LEU A 1 113 ? -5.384 10.803 5.717 1.00 97.06 113 LEU A CA 1
ATOM 918 C C . LEU A 1 113 ? -4.921 10.827 4.259 1.00 97.06 113 LEU A C 1
ATOM 920 O O . LEU A 1 113 ? -3.822 10.383 3.963 1.00 97.06 113 LEU A O 1
ATOM 924 N N . MET A 1 114 ? -5.741 11.349 3.348 1.00 96.38 114 MET A N 1
ATOM 925 C CA . MET A 1 114 ? -5.431 11.346 1.917 1.00 96.38 114 MET A CA 1
ATOM 926 C C . MET A 1 114 ? -4.471 12.459 1.504 1.00 96.38 114 MET A C 1
ATOM 928 O O . MET A 1 114 ? -3.803 12.301 0.478 1.00 96.38 114 MET A O 1
ATOM 932 N N . MET A 1 115 ? -4.417 13.560 2.266 1.00 96.00 115 MET A N 1
ATOM 933 C CA . MET A 1 115 ? -3.643 14.755 1.917 1.00 96.00 115 MET A CA 1
ATOM 934 C C . MET A 1 115 ? -2.465 15.063 2.840 1.00 96.00 115 MET A C 1
ATOM 936 O O . MET A 1 115 ? -1.727 16.011 2.581 1.00 96.00 115 MET A O 1
ATOM 940 N N . ALA A 1 116 ? -2.259 14.292 3.909 1.00 96.62 116 ALA A N 1
ATOM 941 C CA . ALA A 1 116 ? -1.090 14.471 4.756 1.00 96.62 116 ALA A CA 1
ATOM 942 C C . ALA A 1 116 ? 0.191 14.411 3.895 1.00 96.62 116 ALA A C 1
ATOM 944 O O . ALA A 1 116 ? 0.291 13.513 3.049 1.00 96.62 116 ALA A O 1
ATOM 945 N N . PRO A 1 117 ? 1.178 15.310 4.097 1.00 94.38 117 PRO A N 1
ATOM 946 C CA . PRO A 1 117 ? 2.315 15.456 3.186 1.00 94.38 117 PRO A CA 1
ATOM 947 C C . PRO A 1 117 ? 3.053 14.146 2.903 1.00 94.38 117 PRO A C 1
ATOM 949 O O . PRO A 1 117 ? 3.328 13.827 1.753 1.00 94.38 117 PRO A O 1
ATOM 952 N N . TRP A 1 118 ? 3.288 13.333 3.934 1.00 92.19 118 TRP A N 1
ATOM 953 C CA . TRP A 1 118 ? 3.922 12.019 3.794 1.00 92.19 118 TRP A CA 1
ATOM 954 C C . TRP A 1 118 ? 3.050 11.006 3.039 1.00 92.19 118 TRP A C 1
ATOM 956 O O . TRP A 1 118 ? 3.568 10.140 2.345 1.00 92.19 118 TRP A O 1
ATOM 966 N N . THR A 1 119 ? 1.725 11.106 3.141 1.00 94.12 119 THR A N 1
ATOM 967 C CA . THR A 1 119 ? 0.801 10.156 2.502 1.00 94.12 119 THR A CA 1
ATOM 968 C C . THR A 1 119 ? 0.564 10.481 1.032 1.00 94.12 119 THR A C 1
ATOM 970 O O . THR A 1 119 ? 0.296 9.580 0.232 1.00 94.12 119 THR A O 1
ATOM 973 N N . ILE A 1 120 ? 0.649 11.758 0.661 1.00 93.81 120 ILE A N 1
ATOM 974 C CA . ILE A 1 120 ? 0.733 12.161 -0.741 1.00 93.81 120 ILE A CA 1
ATOM 975 C C . ILE A 1 120 ? 2.114 11.795 -1.288 1.00 93.81 120 ILE A C 1
ATOM 977 O O . ILE A 1 120 ? 2.187 11.075 -2.275 1.00 93.81 120 ILE A O 1
ATOM 981 N N . ASN A 1 121 ? 3.194 12.252 -0.649 1.00 90.94 121 ASN A N 1
ATOM 982 C CA . ASN A 1 121 ? 4.542 12.126 -1.199 1.00 90.94 121 ASN A CA 1
ATOM 983 C C . ASN A 1 121 ? 4.939 10.656 -1.387 1.00 90.94 121 ASN A C 1
ATOM 985 O O . ASN A 1 121 ? 5.185 10.237 -2.511 1.00 90.94 121 ASN A O 1
ATOM 989 N N . TYR A 1 122 ? 4.881 9.848 -0.326 1.00 89.31 122 TYR A N 1
ATOM 990 C CA . TYR A 1 122 ? 5.198 8.429 -0.447 1.00 89.31 122 TYR A CA 1
ATOM 991 C C . TYR A 1 122 ? 4.043 7.681 -1.112 1.00 89.31 122 TYR A C 1
ATOM 993 O O . TYR A 1 122 ? 4.213 7.086 -2.162 1.00 89.31 122 TYR A O 1
ATOM 1001 N N . GLY A 1 123 ? 2.816 7.780 -0.595 1.00 92.81 123 GLY A N 1
ATOM 1002 C CA . GLY A 1 123 ? 1.698 6.928 -1.029 1.00 92.81 123 GLY A CA 1
ATOM 1003 C C . GLY A 1 123 ? 1.205 7.084 -2.479 1.00 92.81 123 GLY A C 1
ATOM 1004 O O . GLY A 1 123 ? 0.245 6.404 -2.841 1.00 92.81 123 GLY A O 1
ATOM 1005 N N . THR A 1 124 ? 1.789 7.962 -3.297 1.00 95.19 124 THR A N 1
ATOM 1006 C CA . THR A 1 124 ? 1.426 8.145 -4.717 1.00 95.19 124 THR A CA 1
ATOM 1007 C C . THR A 1 124 ? 2.556 7.806 -5.695 1.00 95.19 124 THR A C 1
ATOM 1009 O O . THR A 1 124 ? 2.332 7.858 -6.903 1.00 95.19 124 THR A O 1
ATOM 1012 N N . ARG A 1 125 ? 3.743 7.433 -5.194 1.00 95.00 125 ARG A N 1
ATOM 1013 C CA . ARG A 1 125 ? 4.958 7.177 -5.987 1.00 95.00 125 ARG A CA 1
ATOM 1014 C C . ARG A 1 125 ? 5.370 5.715 -5.947 1.00 95.00 125 ARG A C 1
ATOM 1016 O O . ARG A 1 125 ? 5.023 4.993 -5.017 1.00 95.00 125 ARG A O 1
ATOM 1023 N N . VAL A 1 126 ? 6.153 5.281 -6.926 1.00 96.00 126 VAL A N 1
ATOM 1024 C CA . VAL A 1 126 ? 6.655 3.902 -7.038 1.00 96.00 126 VAL A CA 1
ATOM 1025 C C . VAL A 1 126 ? 7.900 3.723 -6.156 1.00 96.00 126 VAL A C 1
ATOM 1027 O O . VAL A 1 126 ? 8.975 3.424 -6.643 1.00 96.00 126 VAL A O 1
ATOM 1030 N N . VAL A 1 127 ? 7.746 3.911 -4.844 1.00 94.62 127 VAL A N 1
ATOM 1031 C CA . VAL A 1 127 ? 8.808 3.730 -3.832 1.00 94.62 127 VAL A CA 1
ATOM 1032 C C . VAL A 1 127 ? 8.386 2.705 -2.781 1.00 94.62 127 VAL A C 1
ATOM 1034 O O . VAL A 1 127 ? 7.191 2.469 -2.593 1.00 94.62 127 VAL A O 1
ATOM 1037 N N . ASN A 1 128 ? 9.326 2.072 -2.070 1.00 93.38 128 ASN A N 1
ATOM 1038 C CA . ASN A 1 128 ? 9.000 0.953 -1.175 1.00 93.38 128 ASN A CA 1
ATOM 1039 C C . ASN A 1 128 ? 7.959 1.342 -0.116 1.00 93.38 128 ASN A C 1
ATOM 1041 O O . ASN A 1 128 ? 6.996 0.589 0.076 1.00 93.38 128 ASN A O 1
ATOM 1045 N N . PRO A 1 129 ? 8.090 2.506 0.565 1.00 92.81 129 PRO A N 1
ATOM 1046 C CA . PRO A 1 129 ? 7.135 2.908 1.594 1.00 92.81 129 PRO A CA 1
ATOM 1047 C C . PRO A 1 129 ? 5.686 2.990 1.091 1.00 92.81 129 PRO A C 1
ATOM 1049 O O . PRO A 1 129 ? 4.751 2.722 1.851 1.00 92.81 129 PRO A O 1
ATOM 1052 N N . SER A 1 130 ? 5.482 3.286 -0.195 1.00 95.12 130 SER A N 1
ATOM 1053 C CA . SER A 1 130 ? 4.164 3.338 -0.841 1.00 95.12 130 SER A CA 1
ATOM 1054 C C . SER A 1 130 ? 3.468 1.991 -0.865 1.00 95.12 130 SER A C 1
ATOM 1056 O O . SER A 1 130 ? 2.246 1.926 -0.760 1.00 95.12 130 SER A O 1
ATOM 1058 N N . TYR A 1 131 ? 4.238 0.911 -0.993 1.00 96.62 131 TYR A N 1
ATOM 1059 C CA . TYR A 1 131 ? 3.709 -0.446 -0.965 1.00 96.62 131 TYR A CA 1
ATOM 1060 C C . TYR A 1 131 ? 3.553 -0.952 0.470 1.00 96.62 131 TYR A C 1
ATOM 1062 O O . TYR A 1 131 ? 2.606 -1.676 0.774 1.00 96.62 131 TYR A O 1
ATOM 1070 N N . VAL A 1 132 ? 4.421 -0.513 1.387 1.00 96.50 132 VAL A N 1
ATOM 1071 C CA . VAL A 1 132 ? 4.341 -0.868 2.813 1.00 96.50 132 VAL A CA 1
ATOM 1072 C C . VAL A 1 132 ? 3.016 -0.422 3.428 1.00 96.50 132 VAL A C 1
ATOM 1074 O O . VAL A 1 132 ? 2.400 -1.204 4.151 1.00 96.50 132 VAL A O 1
ATOM 1077 N N . ILE A 1 133 ? 2.531 0.792 3.132 1.00 95.31 133 ILE A N 1
ATOM 1078 C CA . ILE A 1 133 ? 1.289 1.318 3.734 1.00 95.31 133 ILE A CA 1
ATOM 1079 C C . ILE A 1 133 ? 0.057 0.452 3.419 1.00 95.31 133 ILE A C 1
ATOM 1081 O O . ILE A 1 133 ? -0.879 0.379 4.220 1.00 95.31 133 ILE A O 1
ATOM 1085 N N . ILE A 1 134 ? 0.068 -0.247 2.280 1.00 96.94 134 ILE A N 1
ATOM 1086 C CA . ILE A 1 134 ? -1.016 -1.137 1.847 1.00 96.94 134 ILE A CA 1
ATOM 1087 C C . ILE A 1 134 ? -1.208 -2.265 2.866 1.00 96.94 134 ILE A C 1
ATOM 1089 O O . ILE A 1 134 ? -2.342 -2.594 3.200 1.00 96.94 134 ILE A O 1
ATOM 1093 N N . PHE A 1 135 ? -0.111 -2.797 3.410 1.00 98.06 135 PHE A N 1
ATOM 1094 C CA . PHE A 1 135 ? -0.115 -3.919 4.353 1.00 98.06 135 PHE A CA 1
ATOM 1095 C C . PHE A 1 135 ? 0.023 -3.468 5.816 1.00 98.06 135 PHE A C 1
ATOM 1097 O O . PHE A 1 135 ? -0.493 -4.117 6.726 1.00 98.06 135 PHE A O 1
ATOM 1104 N N . ALA A 1 136 ? 0.663 -2.324 6.067 1.00 97.69 136 ALA A N 1
ATOM 1105 C CA . ALA A 1 136 ? 0.836 -1.790 7.415 1.00 97.69 136 ALA A CA 1
ATOM 1106 C C . ALA A 1 136 ? -0.502 -1.374 8.043 1.00 97.69 136 ALA A C 1
ATOM 1108 O O . ALA A 1 136 ? -0.732 -1.616 9.225 1.00 97.69 136 ALA A O 1
ATOM 1109 N N . ILE A 1 137 ? -1.418 -0.792 7.263 1.00 97.31 137 ILE A N 1
ATOM 1110 C CA . ILE A 1 137 ? -2.755 -0.434 7.755 1.00 97.31 137 ILE A CA 1
ATOM 1111 C C . ILE A 1 137 ? -3.532 -1.668 8.247 1.00 97.31 137 ILE A C 1
ATOM 1113 O O . ILE A 1 137 ? -3.940 -1.661 9.409 1.00 97.31 137 ILE A O 1
ATOM 1117 N N . PRO A 1 138 ? -3.740 -2.737 7.450 1.00 97.12 138 PRO A N 1
ATOM 1118 C CA . PRO A 1 138 ? -4.429 -3.929 7.940 1.00 97.12 138 PRO A CA 1
ATOM 1119 C C . PRO A 1 138 ? -3.684 -4.617 9.093 1.00 97.12 138 PRO A C 1
ATOM 1121 O O . PRO A 1 138 ? -4.348 -5.135 9.992 1.00 97.12 138 PRO A O 1
ATOM 1124 N N . PHE A 1 139 ? -2.344 -4.556 9.139 1.00 98.00 139 PHE A N 1
ATOM 1125 C CA . PHE A 1 139 ? -1.568 -5.002 10.304 1.00 98.00 139 PHE A CA 1
ATOM 1126 C C . PHE A 1 139 ? -1.983 -4.245 11.575 1.00 98.00 139 PHE A C 1
ATOM 1128 O O . PHE A 1 139 ? -2.405 -4.860 12.555 1.00 98.00 139 PHE A O 1
ATOM 1135 N N . PHE A 1 140 ? -1.936 -2.909 11.562 1.00 97.12 140 PHE A N 1
ATOM 1136 C CA . PHE A 1 140 ? -2.267 -2.107 12.744 1.00 97.12 140 PHE A CA 1
ATOM 1137 C C . PHE A 1 140 ? -3.755 -2.143 13.099 1.00 97.12 140 PHE A C 1
ATOM 1139 O O . PHE A 1 140 ? -4.094 -2.142 14.280 1.00 97.12 140 PHE A O 1
ATOM 1146 N N . VAL A 1 141 ? -4.652 -2.235 12.115 1.00 96.12 141 VAL A N 1
ATOM 1147 C CA . VAL A 1 141 ? -6.085 -2.452 12.367 1.00 96.12 141 VAL A CA 1
ATOM 1148 C C . VAL A 1 141 ? -6.307 -3.775 13.103 1.00 96.12 141 VAL A C 1
ATOM 1150 O O . VAL A 1 141 ? -7.017 -3.796 14.108 1.00 96.12 141 VAL A O 1
ATOM 1153 N N . GLY A 1 142 ? -5.659 -4.858 12.658 1.00 95.44 142 GLY A N 1
ATOM 1154 C CA . GLY A 1 142 ? -5.702 -6.149 13.346 1.00 95.44 142 GLY A CA 1
ATOM 1155 C C . GLY A 1 142 ? -5.141 -6.072 14.763 1.00 95.44 142 GLY A C 1
ATOM 1156 O O . GLY A 1 142 ? -5.799 -6.507 15.705 1.00 95.44 142 GLY A O 1
ATOM 1157 N N . PHE A 1 143 ? -3.974 -5.450 14.930 1.00 95.81 143 PHE A N 1
ATOM 1158 C CA . PHE A 1 143 ? -3.338 -5.278 16.237 1.00 95.81 143 PHE A CA 1
ATOM 1159 C C . PHE A 1 143 ? -4.253 -4.532 17.218 1.00 95.81 143 PHE A C 1
ATOM 1161 O O . PHE A 1 143 ? -4.488 -4.994 18.331 1.00 95.81 143 PHE A O 1
ATOM 1168 N N . ILE A 1 144 ? -4.845 -3.411 16.799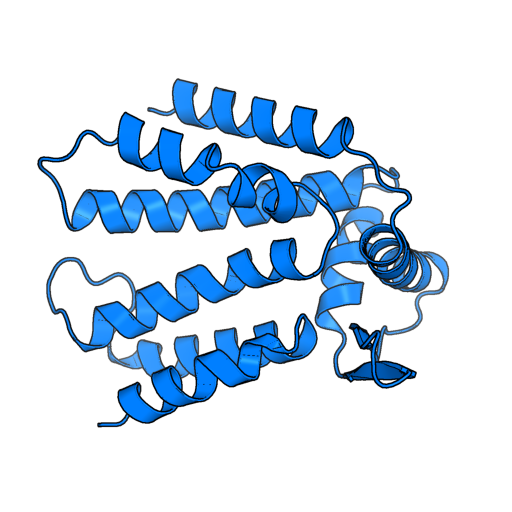 1.00 94.56 144 ILE A N 1
ATOM 1169 C CA . ILE A 1 144 ? -5.749 -2.624 17.647 1.00 94.56 144 ILE A CA 1
ATOM 1170 C C . ILE A 1 144 ? -7.026 -3.421 17.991 1.00 94.56 144 ILE A C 1
ATOM 1172 O O . ILE A 1 144 ? -7.526 -3.340 19.119 1.00 94.56 144 ILE A O 1
ATOM 1176 N N . ASP A 1 145 ? -7.559 -4.208 17.055 1.00 93.50 145 ASP A N 1
ATOM 1177 C CA . ASP A 1 145 ? -8.760 -5.038 17.244 1.00 93.50 145 ASP A CA 1
ATOM 1178 C C . ASP A 1 145 ? -8.588 -6.190 18.257 1.00 93.50 145 ASP A C 1
ATOM 1180 O O . ASP A 1 145 ? -9.595 -6.719 18.757 1.00 93.50 145 ASP A O 1
ATOM 1184 N N . LEU A 1 146 ? -7.348 -6.564 18.604 1.00 91.94 146 LEU A N 1
ATOM 1185 C CA . LEU A 1 146 ? -7.069 -7.487 19.714 1.00 91.94 146 LEU A CA 1
ATOM 1186 C C . LEU A 1 146 ? -7.444 -6.868 21.057 1.00 91.94 146 LEU A C 1
ATOM 1188 O O . LEU A 1 146 ? -8.142 -7.493 21.854 1.00 91.94 146 LEU A O 1
ATOM 1192 N N . TYR A 1 147 ? -7.031 -5.622 21.278 1.00 89.75 147 TYR A N 1
ATOM 1193 C CA . TYR A 1 147 ? -7.168 -4.943 22.570 1.00 89.75 147 TYR A CA 1
ATOM 1194 C C . TYR A 1 147 ? -8.494 -4.211 22.731 1.00 89.75 147 TYR A C 1
ATOM 1196 O O . TYR A 1 147 ? -8.813 -3.692 23.799 1.00 89.75 147 TYR A O 1
ATOM 1204 N N . THR A 1 148 ? -9.293 -4.145 21.669 1.00 85.06 148 THR A N 1
ATOM 1205 C CA . THR A 1 148 ? -10.544 -3.397 21.684 1.00 85.06 148 THR A CA 1
ATOM 1206 C C . THR A 1 148 ? -11.678 -4.223 21.091 1.00 85.06 148 THR A C 1
ATOM 1208 O O . THR A 1 148 ? -11.647 -4.658 19.946 1.00 85.06 148 THR A O 1
ATOM 1211 N N . ASN A 1 149 ? -12.734 -4.419 21.881 1.00 78.12 149 ASN A N 1
ATOM 1212 C CA . ASN A 1 149 ? -13.936 -5.133 21.434 1.00 78.12 149 ASN A CA 1
ATOM 1213 C C . ASN A 1 149 ? -14.919 -4.231 20.664 1.00 78.12 149 ASN A C 1
ATOM 1215 O O . ASN A 1 149 ? -15.903 -4.715 20.110 1.00 78.12 149 ASN A O 1
ATOM 1219 N N . LYS A 1 150 ? -14.675 -2.915 20.619 1.00 76.94 150 LYS A N 1
ATOM 1220 C CA . LYS A 1 150 ? -15.534 -1.955 19.914 1.00 76.94 150 LYS A CA 1
ATOM 1221 C C . LYS A 1 150 ? -15.167 -1.891 18.434 1.00 76.94 150 LYS A C 1
ATOM 1223 O O . LYS A 1 150 ? -14.022 -1.618 18.098 1.00 76.94 150 LYS A O 1
ATOM 1228 N N . CYS A 1 151 ? -16.167 -2.056 17.567 1.00 80.75 151 CYS A N 1
ATOM 1229 C CA . CYS A 1 151 ? -16.043 -1.865 16.116 1.00 80.75 151 CYS A CA 1
ATOM 1230 C C . CYS A 1 151 ? -14.946 -2.707 15.448 1.00 80.75 151 CYS A C 1
ATOM 1232 O O . CYS A 1 151 ? -14.349 -2.260 14.469 1.00 80.75 151 CYS A O 1
ATOM 1234 N N . ARG A 1 152 ? -14.729 -3.927 15.955 1.00 88.44 152 ARG A N 1
ATOM 1235 C CA . ARG A 1 152 ? -13.817 -4.905 15.363 1.00 88.44 152 ARG A CA 1
ATOM 1236 C C . ARG A 1 152 ? -14.157 -5.126 13.887 1.00 88.44 152 ARG A C 1
ATOM 1238 O O . ARG A 1 152 ? -15.320 -5.334 13.531 1.00 88.44 152 ARG A O 1
ATOM 1245 N N . LEU A 1 153 ? -13.134 -5.058 13.051 1.00 92.69 153 LEU A N 1
ATOM 1246 C CA . LEU A 1 153 ? -13.167 -5.388 11.637 1.00 92.69 153 LEU A CA 1
ATOM 1247 C C . LEU A 1 153 ? -12.710 -6.829 11.406 1.00 92.69 153 LEU A C 1
ATOM 1249 O O . LEU A 1 153 ? -13.342 -7.549 10.637 1.00 92.69 153 LEU A O 1
ATOM 1253 N N . ILE A 1 154 ? -11.629 -7.244 12.069 1.00 92.31 154 ILE A N 1
ATOM 1254 C CA . ILE A 1 154 ? -11.013 -8.556 11.849 1.00 92.31 154 ILE A CA 1
ATOM 1255 C C . ILE A 1 154 ? -11.483 -9.524 12.937 1.00 92.31 154 ILE A C 1
ATOM 1257 O O . ILE A 1 154 ? -11.239 -9.259 14.114 1.00 92.31 154 ILE A O 1
ATOM 1261 N N . PRO A 1 155 ? -12.147 -10.647 12.599 1.00 91.19 155 PRO A N 1
ATOM 1262 C CA . PRO A 1 155 ? -12.561 -11.643 13.584 1.00 91.19 155 PRO A CA 1
ATOM 1263 C C . PRO A 1 155 ? -11.379 -12.119 14.426 1.00 91.19 155 PRO A C 1
ATOM 1265 O O . PRO A 1 155 ? -10.298 -12.354 13.891 1.00 91.19 155 PRO A O 1
ATOM 1268 N N . ARG A 1 156 ? -11.587 -12.315 15.734 1.00 89.75 156 ARG A N 1
ATOM 1269 C CA . ARG A 1 156 ? -10.511 -12.638 16.690 1.00 89.75 156 ARG A CA 1
ATOM 1270 C C . ARG A 1 156 ? -9.696 -13.867 16.271 1.00 89.75 156 ARG A C 1
ATOM 1272 O O . ARG A 1 156 ? -8.490 -13.892 16.470 1.00 89.75 156 ARG A O 1
ATOM 1279 N N . GLN A 1 157 ? -10.354 -14.847 15.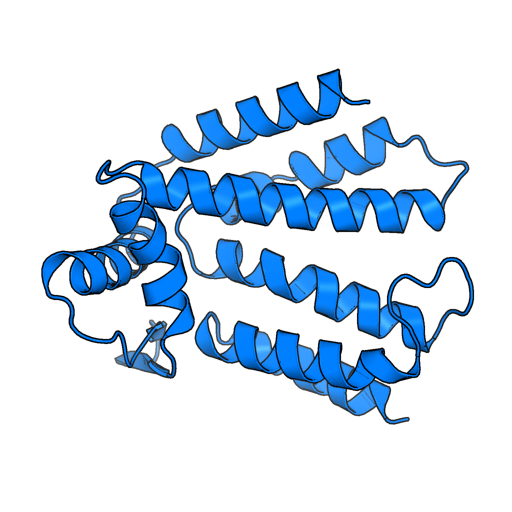656 1.00 91.44 157 GLN A N 1
ATOM 1280 C CA . GLN A 1 157 ? -9.748 -16.084 15.163 1.00 91.44 157 GLN A CA 1
ATOM 1281 C C . GLN A 1 157 ? -8.757 -15.844 14.016 1.00 91.44 157 GLN A C 1
ATOM 1283 O O . GLN A 1 157 ? -7.827 -16.620 13.839 1.00 91.44 157 GLN A O 1
ATOM 1288 N N . LEU A 1 158 ? -8.952 -14.774 13.242 1.00 95.00 158 LEU A N 1
ATOM 1289 C CA . LEU A 1 158 ? -8.142 -14.452 12.070 1.00 95.00 158 LEU A CA 1
ATOM 1290 C C . LEU A 1 158 ? -7.069 -13.404 12.355 1.00 95.00 158 LEU A C 1
ATOM 1292 O O . LEU A 1 158 ? -6.199 -13.205 11.513 1.00 95.00 158 LEU A O 1
ATOM 1296 N N . VAL A 1 159 ? -7.097 -12.731 13.510 1.00 94.38 159 VAL A N 1
ATOM 1297 C CA . VAL A 1 159 ? -6.185 -11.604 13.749 1.00 94.38 159 VAL A CA 1
ATOM 1298 C C . VAL A 1 159 ? -4.723 -12.036 13.689 1.00 94.38 159 VAL A C 1
ATOM 1300 O O . VAL A 1 159 ? -3.948 -11.410 12.977 1.00 94.38 159 VAL A O 1
ATOM 1303 N N . PHE A 1 160 ? -4.347 -13.130 14.354 1.00 95.50 160 PHE A N 1
ATOM 1304 C CA . PHE A 1 160 ? -2.967 -13.626 14.316 1.00 95.50 160 PHE A CA 1
ATOM 1305 C C . PHE A 1 160 ? -2.518 -14.012 12.905 1.00 95.50 160 PHE A C 1
ATOM 1307 O O . PHE A 1 160 ? -1.390 -13.716 12.516 1.00 95.50 160 PHE A O 1
ATOM 1314 N N . PHE A 1 161 ? -3.418 -14.608 12.117 1.00 96.19 161 PHE A N 1
ATOM 1315 C CA . PHE A 1 161 ? -3.152 -14.902 10.713 1.00 96.19 161 PHE A CA 1
ATOM 1316 C C . PHE A 1 161 ? -2.913 -13.617 9.912 1.00 96.19 161 PHE A C 1
ATOM 1318 O O . PHE A 1 161 ? -1.930 -13.530 9.182 1.00 96.19 161 PHE A O 1
ATOM 1325 N N . VAL A 1 162 ? -3.758 -12.595 10.085 1.00 96.25 162 VAL A N 1
ATOM 1326 C CA . VAL A 1 162 ? -3.586 -11.306 9.400 1.00 96.25 162 VAL A CA 1
ATOM 1327 C C . VAL A 1 162 ? -2.287 -10.626 9.824 1.00 96.25 162 VAL A C 1
ATOM 1329 O O . VAL A 1 162 ? -1.554 -10.164 8.957 1.00 96.25 162 VAL A O 1
ATOM 1332 N N . LEU A 1 163 ? -1.959 -10.593 11.119 1.00 97.50 163 LEU A N 1
ATOM 1333 C CA . LEU A 1 163 ? -0.708 -10.003 11.604 1.00 97.50 163 LEU A CA 1
ATOM 1334 C C . LEU A 1 163 ? 0.514 -10.685 10.977 1.00 97.50 163 LEU A C 1
ATOM 1336 O O . LEU A 1 163 ? 1.382 -9.997 10.445 1.00 97.50 163 LEU A O 1
ATOM 1340 N N . GLY A 1 164 ? 0.555 -12.021 10.980 1.00 97.06 164 GLY A N 1
ATOM 1341 C CA . GLY A 1 164 ? 1.644 -12.785 10.367 1.00 97.06 164 GLY A CA 1
ATOM 1342 C C . GLY A 1 164 ? 1.723 -12.602 8.848 1.00 97.06 164 GLY A C 1
ATOM 1343 O O . GLY A 1 164 ? 2.806 -12.382 8.304 1.00 97.06 164 GLY A O 1
ATOM 1344 N N . LEU A 1 165 ? 0.582 -12.628 8.155 1.00 97.88 165 LEU A N 1
ATOM 1345 C CA . LEU A 1 165 ? 0.529 -12.429 6.707 1.00 97.88 165 LEU A CA 1
ATOM 1346 C C . LEU A 1 165 ? 0.994 -11.020 6.322 1.00 97.88 165 LEU A C 1
ATOM 1348 O O . LEU A 1 165 ? 1.852 -10.871 5.462 1.00 97.88 165 LEU A O 1
ATOM 1352 N N . MET A 1 166 ? 0.478 -9.977 6.974 1.00 98.25 166 MET A N 1
ATOM 1353 C CA . MET A 1 166 ? 0.892 -8.606 6.669 1.00 98.25 166 MET A CA 1
ATOM 1354 C C . MET A 1 166 ? 2.372 -8.388 6.994 1.00 98.25 166 MET A C 1
ATOM 1356 O O . MET A 1 166 ? 3.078 -7.772 6.202 1.00 98.25 166 MET A O 1
ATOM 1360 N N . LEU A 1 167 ? 2.867 -8.938 8.109 1.00 98.06 167 LEU A N 1
ATOM 1361 C CA . LEU A 1 167 ? 4.284 -8.870 8.469 1.00 98.06 167 LEU A CA 1
ATOM 1362 C C . LEU A 1 167 ? 5.176 -9.506 7.392 1.00 98.06 167 LEU A C 1
ATOM 1364 O O . LEU A 1 167 ? 6.129 -8.876 6.941 1.00 98.06 167 LEU A O 1
ATOM 1368 N N . THR A 1 168 ? 4.849 -10.721 6.947 1.00 97.38 168 THR A N 1
ATOM 1369 C CA . THR A 1 168 ? 5.627 -11.446 5.923 1.00 97.38 168 THR A CA 1
ATOM 1370 C C . THR A 1 168 ? 5.557 -10.802 4.539 1.00 97.38 168 THR A C 1
ATOM 1372 O O . THR A 1 168 ? 6.519 -10.888 3.776 1.00 97.38 168 THR A O 1
ATOM 1375 N N . LEU A 1 169 ? 4.463 -10.112 4.210 1.00 97.88 169 LEU A N 1
ATOM 1376 C CA . LEU A 1 169 ? 4.379 -9.291 3.001 1.00 97.88 169 LEU A CA 1
ATOM 1377 C C . LEU A 1 169 ? 5.271 -8.044 3.120 1.00 97.88 169 LEU A C 1
ATOM 1379 O O . LEU A 1 169 ? 6.038 -7.757 2.208 1.00 97.88 169 LEU A O 1
ATOM 1383 N N . ILE A 1 170 ? 5.250 -7.342 4.259 1.00 97.81 170 ILE A N 1
ATOM 1384 C CA . ILE A 1 170 ? 6.078 -6.140 4.486 1.00 97.81 170 ILE A CA 1
ATOM 1385 C C . ILE A 1 170 ? 7.575 -6.476 4.513 1.00 97.81 170 ILE A C 1
ATOM 1387 O O . ILE A 1 170 ? 8.376 -5.697 3.995 1.00 97.81 170 ILE A O 1
ATOM 1391 N N . MET A 1 171 ? 7.953 -7.644 5.044 1.00 96.94 171 MET A N 1
ATOM 1392 C CA . MET A 1 171 ? 9.336 -8.144 5.033 1.00 96.94 171 MET A CA 1
ATOM 1393 C C . MET A 1 171 ? 9.962 -8.162 3.632 1.00 96.94 171 MET A C 1
ATOM 1395 O O . MET A 1 171 ? 11.164 -7.951 3.516 1.00 96.94 171 MET A O 1
ATOM 1399 N N . GLN A 1 172 ? 9.160 -8.371 2.583 1.00 96.88 172 GLN A N 1
ATOM 1400 C CA . GLN A 1 172 ? 9.621 -8.412 1.188 1.00 96.88 172 GLN A CA 1
ATOM 1401 C C . GLN A 1 172 ? 9.712 -7.026 0.527 1.00 96.88 172 GLN A C 1
ATOM 1403 O O . GLN A 1 172 ? 10.131 -6.921 -0.623 1.00 96.88 172 GLN A O 1
ATOM 1408 N N . LEU A 1 173 ? 9.272 -5.969 1.213 1.00 95.81 173 LEU A N 1
ATOM 1409 C CA . LEU A 1 173 ? 9.157 -4.620 0.651 1.00 95.81 173 LEU A CA 1
ATOM 1410 C C . LEU A 1 173 ? 10.150 -3.653 1.289 1.00 95.81 173 LEU A C 1
ATOM 1412 O O . LEU A 1 173 ? 10.746 -2.831 0.596 1.00 95.81 173 LEU A O 1
ATOM 1416 N N . HIS A 1 174 ? 10.311 -3.706 2.614 1.00 95.25 174 HIS A N 1
ATOM 1417 C CA . HIS A 1 174 ? 11.079 -2.691 3.329 1.00 95.25 174 HIS A CA 1
ATOM 1418 C C . HIS A 1 174 ? 11.583 -3.174 4.694 1.00 95.25 174 HIS A C 1
ATOM 1420 O O . HIS A 1 174 ? 10.862 -3.840 5.436 1.00 95.25 174 HIS A O 1
ATOM 1426 N N . LEU A 1 175 ? 12.796 -2.759 5.081 1.00 93.19 175 LEU A N 1
ATOM 1427 C CA . LEU A 1 175 ? 13.458 -3.166 6.333 1.00 93.19 175 LEU A CA 1
ATOM 1428 C C . LEU A 1 175 ? 12.769 -2.681 7.617 1.00 93.19 175 LEU A C 1
ATOM 1430 O O . LEU A 1 175 ? 13.056 -3.180 8.704 1.00 93.19 175 LEU A O 1
ATOM 1434 N N . SER A 1 176 ? 11.814 -1.755 7.515 1.00 92.81 176 SER A N 1
ATOM 1435 C CA . SER A 1 176 ? 11.017 -1.319 8.669 1.00 92.81 176 SER A CA 1
ATOM 1436 C C . SER A 1 176 ? 10.135 -2.425 9.259 1.00 92.81 176 SER A C 1
ATOM 1438 O O . SER A 1 176 ? 9.580 -2.222 10.338 1.00 92.81 176 SER A O 1
ATOM 1440 N N . TRP A 1 177 ? 10.028 -3.599 8.622 1.00 95.12 177 TRP A N 1
ATOM 1441 C CA . TRP A 1 177 ? 9.335 -4.764 9.183 1.00 95.12 177 TRP A CA 1
ATOM 1442 C C . TRP A 1 177 ? 9.844 -5.140 10.583 1.00 95.12 177 TRP A C 1
ATOM 1444 O O . TRP A 1 177 ? 9.063 -5.617 11.404 1.00 95.12 177 TRP A O 1
ATOM 1454 N N . VAL A 1 178 ? 11.121 -4.874 10.892 1.00 95.88 178 VAL A N 1
ATOM 1455 C CA . VAL A 1 178 ? 11.711 -5.140 12.215 1.00 95.88 178 VAL A CA 1
ATOM 1456 C C . VAL A 1 178 ? 10.963 -4.377 13.314 1.00 95.88 178 VAL A C 1
ATOM 1458 O O . VAL A 1 178 ? 10.775 -4.898 14.410 1.00 95.88 178 VAL A O 1
ATOM 1461 N N . LEU A 1 179 ? 10.443 -3.184 13.006 1.00 96.31 179 LEU A N 1
ATOM 1462 C CA . LEU A 1 179 ? 9.649 -2.382 13.941 1.00 96.31 179 LEU A CA 1
ATOM 1463 C C . LEU A 1 179 ? 8.275 -2.994 14.237 1.00 96.31 179 LEU A C 1
ATOM 1465 O O . LEU A 1 179 ? 7.665 -2.646 15.242 1.00 96.31 179 LEU A O 1
ATOM 1469 N N . LEU A 1 180 ? 7.781 -3.898 13.386 1.00 96.81 180 LEU A N 1
ATOM 1470 C CA . LEU A 1 180 ? 6.498 -4.579 13.570 1.00 96.81 180 LEU A CA 1
ATOM 1471 C C . LEU A 1 180 ? 6.623 -5.830 14.451 1.00 96.81 180 LEU A C 1
ATOM 1473 O O . LEU A 1 180 ? 5.626 -6.269 15.024 1.00 96.81 180 LEU A O 1
ATOM 1477 N N . VAL A 1 181 ? 7.832 -6.384 14.605 1.00 96.44 181 VAL A N 1
ATOM 1478 C CA . VAL A 1 181 ? 8.083 -7.589 15.415 1.00 96.44 181 VAL A CA 1
ATOM 1479 C C . VAL A 1 181 ? 7.684 -7.395 16.883 1.00 96.44 181 VAL A C 1
ATOM 1481 O O . VAL A 1 181 ? 6.982 -8.264 17.397 1.00 96.44 181 VAL A O 1
ATOM 1484 N N . PRO A 1 182 ? 8.017 -6.278 17.568 1.00 96.50 182 PRO A N 1
ATOM 1485 C CA . PRO A 1 182 ? 7.555 -6.050 18.937 1.00 96.50 182 PRO A CA 1
ATOM 1486 C C . PRO A 1 182 ? 6.028 -6.007 19.066 1.00 96.50 182 PRO A C 1
ATOM 1488 O O . PRO A 1 182 ? 5.489 -6.552 20.022 1.00 96.50 182 PRO A O 1
ATOM 1491 N N . PHE A 1 183 ? 5.317 -5.421 18.095 1.00 96.25 183 PHE A N 1
ATOM 1492 C CA . PHE A 1 183 ? 3.849 -5.407 18.091 1.00 96.25 183 PHE A CA 1
ATOM 1493 C C . PHE A 1 183 ? 3.276 -6.811 17.884 1.00 96.25 183 PHE A C 1
ATOM 1495 O O . PHE A 1 183 ? 2.356 -7.212 18.591 1.00 96.25 183 PHE A O 1
ATOM 1502 N N . ALA A 1 184 ? 3.842 -7.580 16.950 1.00 94.25 184 ALA A N 1
ATOM 1503 C CA . ALA A 1 184 ? 3.444 -8.965 16.727 1.00 94.25 184 ALA A CA 1
ATOM 1504 C C . ALA A 1 184 ? 3.732 -9.846 17.954 1.00 94.25 184 ALA A C 1
ATOM 1506 O O . ALA A 1 184 ? 2.904 -10.676 18.300 1.00 94.25 184 ALA A O 1
ATOM 1507 N N . GLY A 1 185 ? 4.860 -9.641 18.640 1.00 94.06 185 GLY A N 1
ATOM 1508 C CA . GLY A 1 185 ? 5.193 -10.334 19.886 1.00 94.06 185 GLY A CA 1
ATOM 1509 C C . GLY A 1 185 ? 4.251 -9.960 21.031 1.00 94.06 185 GLY A C 1
ATOM 1510 O O . GLY A 1 185 ? 3.727 -10.840 21.707 1.00 94.06 185 GLY A O 1
ATOM 1511 N N . TYR A 1 186 ? 3.973 -8.664 21.204 1.00 94.75 186 TYR A N 1
ATOM 1512 C CA . TYR A 1 186 ? 3.038 -8.173 22.219 1.00 94.75 186 TYR A CA 1
ATOM 1513 C C . TYR A 1 186 ? 1.610 -8.687 21.993 1.00 94.75 186 TYR A C 1
ATOM 1515 O O . TYR A 1 186 ? 0.904 -8.938 22.960 1.00 94.75 186 TYR A O 1
ATOM 1523 N N . ALA A 1 187 ? 1.206 -8.927 20.740 1.00 92.19 187 ALA A N 1
ATOM 1524 C CA . ALA A 1 187 ? -0.092 -9.516 20.405 1.00 92.19 187 ALA A CA 1
ATOM 1525 C C . ALA A 1 187 ? -0.340 -10.901 21.040 1.00 92.19 187 ALA A C 1
ATOM 1527 O O . ALA A 1 187 ? -1.496 -11.316 21.132 1.00 92.19 187 ALA A O 1
ATOM 1528 N N . PHE A 1 188 ? 0.714 -11.619 21.451 1.00 88.50 188 PHE A N 1
ATOM 1529 C CA . PHE A 1 188 ? 0.619 -12.918 22.128 1.00 88.50 188 PHE A CA 1
ATOM 1530 C C . PHE A 1 188 ? 0.534 -12.827 23.661 1.00 88.50 188 PHE A C 1
ATOM 1532 O O . PHE A 1 188 ? 0.354 -13.866 24.300 1.00 88.50 188 PHE A O 1
ATOM 1539 N N . LEU A 1 189 ? 0.671 -11.629 24.241 1.00 87.56 189 LEU A N 1
ATOM 1540 C CA . LEU A 1 189 ? 0.520 -11.362 25.677 1.00 87.56 189 LEU A CA 1
ATOM 1541 C C . LEU A 1 189 ? -0.919 -10.941 26.004 1.00 87.56 189 LEU A C 1
ATOM 1543 O O . LEU A 1 189 ? -1.448 -11.448 27.017 1.00 87.56 189 LEU A O 1
#

pLDDT: mean 94.78, std 3.97, range [76.94, 98.25]